Protein AF-A0AAF3EKB8-F1 (afdb_monomer_lite)

pLDDT: mean 74.91, std 19.91, range [28.75, 98.31]

Radius of gyration: 36.77 Å; chains: 1; bounding box: 71×49×118 Å

Foldseek 3Di:
DPDPPPPVVVVVVVVVVCVVVVDDDDPVVVVVVVVVVVVVVVVVVVVVVVVVPDDDDDVVLVVLLVVLVVLLLLLLVLLVVLLLVLVVLLVVLVVVLVVLVVVVVVCVVVDDVFFDWADPVQWDWDQDPNDTATHRHDQDRDQPDDPPDDPCPGPCCDDPQANHPVPRDGPDDIDGHDDPSPPVNVVSVVVSVLSVVLSLLSLLLLLLSQLLCCVPPPDNPHRPSLVVLVVVLVVLVVPVPDRPPVVNVSSVVSNVSSVVSNVVCNVPDPDRDDSVVNVVSLVVCLVRPPSNVSSVVSSVVSVVVVVVVVVVVCVVCCVVVVVVVVVVVVVCVVDDDDDDDDPPPVVVDDDDDPVVVVVVVVD

Secondary structure (DSSP, 8-state):
----TTHHHHHHHHHHHHHHHTPPPPHHHHHHHHHHHHHHHHHHHHHHHHHHHS----HHHHHHHHHHHHHHHHHHHHHHHHHHHHHHHHHHHHHHHHHHHHHHHHHHTT--SSPEEE-GGG-EEEEETTEEEEE---S-S-----TTS-GGG-TTS-SSSBS-TTT--B---PEEE---GGGHHHHHHHHHHHHHHHHHHHHHHHHHHHHHHHHH-SS----HHHHHHHHHHHHHHT-TT---HHHHHHHHHHHHHHHHHHHHHHHH--SPPPHHHHHHHHHHHHT-TTTHHHHHHHHHHHHHHHHHHHHHHHHHHHHHHHHHHHHHHHHGGGSS------TTGGGSSPPPPHHHHHHHHH-

Structure (mmCIF, N/CA/C/O backbone):
data_AF-A0AAF3EKB8-F1
#
_entry.id   AF-A0AAF3EKB8-F1
#
loop_
_atom_site.group_PDB
_atom_site.id
_atom_site.type_symbol
_atom_site.label_atom_id
_atom_site.label_alt_id
_atom_site.label_comp_id
_atom_site.label_asym_id
_atom_site.label_entity_id
_atom_site.label_seq_id
_atom_site.pdbx_PDB_ins_code
_atom_site.Cartn_x
_atom_site.Cartn_y
_atom_site.Cartn_z
_atom_site.occupancy
_atom_site.B_iso_or_equiv
_atom_site.auth_seq_id
_atom_site.auth_comp_id
_atom_site.auth_asym_id
_atom_site.auth_atom_id
_atom_site.pdbx_PDB_model_num
ATOM 1 N N . MET A 1 1 ? -3.715 7.355 31.893 1.00 33.69 1 MET A N 1
ATOM 2 C CA . MET A 1 1 ? -4.957 7.030 32.631 1.00 33.69 1 MET A CA 1
ATOM 3 C C . MET A 1 1 ? -5.263 5.532 32.535 1.00 33.69 1 MET A C 1
ATOM 5 O O . MET A 1 1 ? -6.215 5.154 31.877 1.00 33.69 1 MET A O 1
ATOM 9 N N . ASN A 1 2 ? -4.434 4.663 33.129 1.00 30.59 2 ASN A N 1
ATOM 10 C CA . ASN A 1 2 ? -4.661 3.207 33.095 1.00 30.59 2 ASN A CA 1
ATOM 11 C C . ASN A 1 2 ? -4.005 2.507 34.306 1.00 30.59 2 ASN A C 1
ATOM 13 O O . ASN A 1 2 ? -3.241 1.563 34.155 1.00 30.59 2 ASN A O 1
ATOM 17 N N . GLN A 1 3 ? -4.241 3.029 35.517 1.00 35.97 3 GLN A N 1
ATOM 18 C CA . GLN A 1 3 ? -3.691 2.470 36.765 1.00 35.97 3 GLN A CA 1
ATOM 19 C C . GLN A 1 3 ? -4.731 1.764 37.659 1.00 35.97 3 GLN A C 1
ATOM 21 O O . GLN A 1 3 ? -4.346 1.171 38.657 1.00 35.97 3 GLN A O 1
ATOM 26 N N . ASN A 1 4 ? -6.022 1.731 37.297 1.00 40.72 4 ASN A N 1
ATOM 27 C CA . ASN A 1 4 ? -7.076 1.251 38.213 1.00 40.72 4 ASN A CA 1
ATOM 28 C C . ASN A 1 4 ? -7.616 -0.166 37.958 1.00 40.72 4 ASN A C 1
ATOM 30 O O . ASN A 1 4 ? -8.453 -0.631 38.724 1.00 40.72 4 ASN A O 1
ATOM 34 N N . LEU A 1 5 ? -7.130 -0.902 36.954 1.00 41.94 5 LEU A N 1
ATOM 35 C CA . LEU A 1 5 ? -7.621 -2.268 36.693 1.00 41.94 5 LEU A CA 1
ATOM 36 C C . LEU A 1 5 ? -7.048 -3.336 37.652 1.00 41.94 5 LEU A C 1
ATOM 38 O O . LEU A 1 5 ? -7.520 -4.467 37.649 1.00 41.94 5 LEU A O 1
ATOM 42 N N . GLY A 1 6 ? -6.071 -2.993 38.503 1.00 40.84 6 GLY A N 1
ATOM 43 C CA . GLY A 1 6 ? -5.482 -3.916 39.488 1.00 40.84 6 GLY A CA 1
ATOM 44 C C . GLY A 1 6 ? -6.244 -4.030 40.817 1.00 40.84 6 GLY A C 1
ATOM 45 O O . GLY A 1 6 ? -6.065 -5.010 41.539 1.00 40.84 6 GLY A O 1
ATOM 46 N N . LEU A 1 7 ? -7.118 -3.065 41.130 1.00 47.09 7 LEU A N 1
ATOM 47 C CA . LEU A 1 7 ? -7.846 -2.990 42.407 1.00 47.09 7 LEU A CA 1
ATOM 48 C C . LEU A 1 7 ? -8.870 -4.121 42.587 1.00 47.09 7 LEU A C 1
ATOM 50 O O . LEU A 1 7 ? -9.088 -4.570 43.710 1.00 47.09 7 LEU A O 1
ATOM 54 N N . GLY A 1 8 ? -9.440 -4.630 41.489 1.00 56.84 8 GLY A N 1
ATOM 55 C CA . GLY A 1 8 ? -10.457 -5.683 41.536 1.00 56.84 8 GLY A CA 1
ATOM 56 C C . GLY A 1 8 ? -9.933 -7.020 42.064 1.00 56.84 8 GLY A C 1
ATOM 57 O O . GLY A 1 8 ? -10.613 -7.664 42.855 1.00 56.84 8 GLY A O 1
ATOM 58 N N . SER A 1 9 ? -8.709 -7.423 41.698 1.00 59.94 9 SER A N 1
ATOM 59 C CA . SER A 1 9 ? -8.168 -8.727 42.124 1.00 59.94 9 SER A CA 1
ATOM 60 C C . SER A 1 9 ? -7.829 -8.769 43.616 1.00 59.94 9 SER A C 1
ATOM 62 O O . SER A 1 9 ? -8.122 -9.752 44.287 1.00 59.94 9 SER A O 1
ATOM 64 N N . ALA A 1 10 ? -7.288 -7.678 44.166 1.00 67.75 10 ALA A N 1
ATOM 65 C CA . ALA A 1 10 ? -6.919 -7.602 45.576 1.00 67.75 10 ALA A CA 1
ATOM 66 C C . ALA A 1 10 ? -8.144 -7.481 46.497 1.00 67.75 10 ALA A C 1
ATOM 68 O O . ALA A 1 10 ? -8.149 -8.044 47.589 1.00 67.75 10 ALA A O 1
ATOM 69 N N . GLN A 1 11 ? -9.189 -6.765 46.066 1.00 67.06 11 GLN A N 1
ATOM 70 C CA . GLN A 1 11 ? -10.450 -6.701 46.810 1.00 67.06 11 GLN A CA 1
ATOM 71 C C . GLN A 1 11 ? -11.209 -8.029 46.756 1.00 67.06 11 GLN A C 1
ATOM 73 O O . GLN A 1 11 ? -11.756 -8.448 47.772 1.00 67.06 11 GLN A O 1
ATOM 78 N N . PHE A 1 12 ? -11.186 -8.720 45.613 1.00 69.44 12 PHE A N 1
ATOM 79 C CA . PHE A 1 12 ? -11.803 -10.037 45.475 1.00 69.44 12 PHE A CA 1
ATOM 80 C C . PHE A 1 12 ? -11.098 -11.099 46.329 1.00 69.44 12 PHE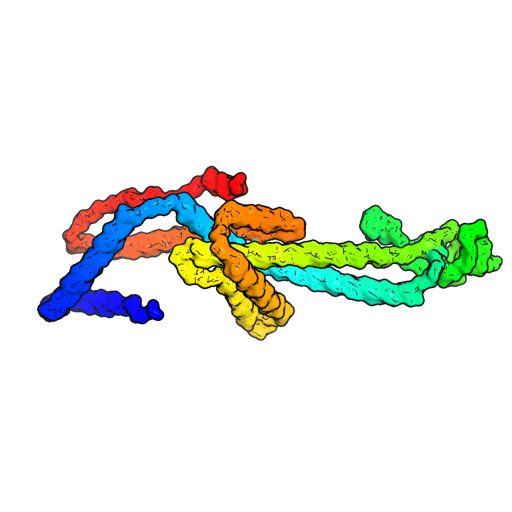 A C 1
ATOM 82 O O . PHE A 1 12 ? -11.763 -11.862 47.024 1.00 69.44 12 PHE A O 1
ATOM 89 N N . GLU A 1 13 ? -9.762 -11.104 46.366 1.00 73.75 13 GLU A N 1
ATOM 90 C CA . GLU A 1 13 ? -9.026 -12.083 47.174 1.00 73.75 13 GLU A CA 1
ATOM 91 C C . GLU A 1 13 ? -9.153 -11.813 48.680 1.00 73.75 13 GLU A C 1
ATOM 93 O O . GLU A 1 13 ? -9.248 -12.752 49.468 1.00 73.75 13 GLU A O 1
ATOM 98 N N . LYS A 1 14 ? -9.272 -10.539 49.086 1.00 72.19 14 LYS A N 1
ATOM 99 C CA . LYS A 1 14 ? -9.677 -10.180 50.454 1.00 72.19 14 LYS A CA 1
ATOM 100 C C . LYS A 1 14 ? -11.080 -10.686 50.781 1.00 72.19 14 LYS A C 1
ATOM 102 O O . LYS A 1 14 ? -11.277 -11.268 51.841 1.00 72.19 14 LYS A O 1
ATOM 107 N N . PHE A 1 15 ? -12.042 -10.493 49.879 1.00 70.81 15 PHE A N 1
ATOM 108 C CA . PHE A 1 15 ? -13.415 -10.963 50.069 1.00 70.81 15 PHE A CA 1
ATOM 109 C C . PHE A 1 15 ? -13.476 -12.490 50.230 1.00 70.81 15 PHE A C 1
ATOM 111 O O . PHE A 1 15 ? -14.175 -12.999 51.103 1.00 70.81 15 PHE A O 1
ATOM 118 N N . LYS A 1 16 ? -12.681 -13.216 49.438 1.00 74.25 16 LYS A N 1
ATOM 119 C CA . LYS A 1 16 ? -12.548 -14.673 49.505 1.00 74.25 16 LYS A CA 1
ATOM 120 C C . LYS A 1 16 ? -11.920 -15.151 50.821 1.00 74.25 16 LYS A C 1
ATOM 122 O O . LYS A 1 16 ? -12.500 -16.013 51.473 1.00 74.25 16 LYS A O 1
ATOM 127 N N . GLN A 1 17 ? -10.809 -14.548 51.258 1.00 76.88 17 GLN A N 1
ATOM 128 C CA . GLN A 1 17 ? -10.189 -14.860 52.557 1.00 76.88 17 GLN A CA 1
ATOM 129 C C . GLN A 1 17 ? -11.142 -14.616 53.736 1.00 76.88 17 GLN A C 1
ATOM 131 O O . GLN A 1 17 ? -11.161 -15.398 54.681 1.00 76.88 17 GLN A O 1
ATOM 136 N N . PHE A 1 18 ? -11.961 -13.563 53.675 1.00 71.31 18 PHE A N 1
ATOM 137 C CA . PHE A 1 18 ? -12.980 -13.282 54.691 1.00 71.31 18 PHE A CA 1
ATOM 138 C C . PHE A 1 18 ? -14.075 -14.353 54.739 1.00 71.31 18 PHE A C 1
ATOM 140 O O . PHE A 1 18 ? -14.454 -14.801 55.821 1.00 71.31 18 PHE A O 1
ATOM 147 N N . PHE A 1 19 ? -14.553 -14.799 53.574 1.00 72.81 19 PHE A N 1
ATOM 148 C CA . PHE A 1 19 ? -15.543 -15.875 53.480 1.00 72.81 19 PHE A CA 1
ATOM 149 C C . PHE A 1 19 ? -15.008 -17.203 54.035 1.00 72.81 19 PHE A C 1
ATOM 151 O O . PHE A 1 19 ? -15.733 -17.923 54.717 1.00 72.81 19 PHE A O 1
ATOM 158 N N . GLU A 1 20 ? -13.732 -17.501 53.784 1.00 75.50 20 GLU A N 1
ATOM 159 C CA . GLU A 1 20 ? -13.049 -18.695 54.296 1.00 75.50 20 GLU A CA 1
ATOM 160 C C . GLU A 1 20 ? -12.809 -18.637 55.817 1.00 75.50 20 GLU A C 1
ATOM 162 O O . GLU A 1 20 ? -12.814 -19.674 56.478 1.00 75.50 20 GLU A O 1
ATOM 167 N N . GLN A 1 21 ? -12.634 -17.441 56.392 1.00 82.56 21 GLN A N 1
ATOM 168 C CA . GLN A 1 21 ? -12.325 -17.245 57.817 1.00 82.56 21 GLN A CA 1
ATOM 169 C C . GLN A 1 21 ? -13.551 -16.997 58.717 1.00 82.56 21 GLN A C 1
ATOM 171 O O . GLN A 1 21 ? -13.390 -16.921 59.933 1.00 82.56 21 GLN A O 1
ATOM 176 N N . GLN A 1 22 ? -14.764 -16.880 58.158 1.00 71.81 22 GLN A N 1
ATOM 177 C CA . GLN A 1 22 ? -16.017 -16.603 58.892 1.00 71.81 22 GLN A CA 1
ATOM 178 C C . GLN A 1 22 ? -15.963 -15.378 59.829 1.00 71.81 22 GLN A C 1
ATOM 180 O O . GLN A 1 22 ? -16.649 -15.323 60.851 1.00 71.81 22 GLN A O 1
ATOM 185 N N . THR A 1 23 ? -15.159 -14.370 59.501 1.00 75.75 23 THR A N 1
ATOM 186 C CA . THR A 1 23 ? -15.073 -13.130 60.281 1.00 75.75 23 THR A CA 1
ATOM 187 C C . THR A 1 23 ? -16.051 -12.080 59.747 1.00 75.75 23 THR A C 1
ATOM 189 O O . THR A 1 23 ? -16.296 -11.977 58.546 1.00 75.75 23 THR A O 1
ATOM 192 N N . SER A 1 24 ? -16.653 -11.286 60.639 1.00 76.25 24 SER A N 1
ATOM 193 C CA . SER A 1 24 ? -17.548 -10.189 60.250 1.00 76.25 24 SER A CA 1
ATOM 194 C C . SER A 1 24 ? -16.749 -8.983 59.750 1.00 76.25 24 SER A C 1
ATOM 196 O O . SER A 1 24 ? -15.799 -8.565 60.417 1.00 76.25 24 SER A O 1
ATOM 198 N N . PHE A 1 25 ? -17.160 -8.382 58.630 1.00 77.38 25 PHE A N 1
ATOM 199 C CA . PHE A 1 25 ? -16.547 -7.149 58.130 1.00 77.38 25 PHE A CA 1
ATOM 200 C C . PHE A 1 25 ? -16.690 -5.995 59.136 1.00 77.38 25 PHE A C 1
ATOM 202 O O . PHE A 1 25 ? -17.751 -5.849 59.753 1.00 77.38 25 PHE A O 1
ATOM 209 N N . PRO A 1 26 ? -15.668 -5.129 59.275 1.00 86.69 26 PRO A N 1
ATOM 210 C CA . PRO A 1 26 ? -15.814 -3.876 60.000 1.00 86.69 26 PRO A CA 1
ATOM 211 C C . PRO A 1 26 ? -16.951 -3.042 59.403 1.00 86.69 26 PRO A C 1
ATOM 213 O O . PRO A 1 26 ? -17.063 -2.923 58.181 1.00 86.69 26 PRO A O 1
ATOM 216 N N . SER A 1 27 ? -17.760 -2.402 60.249 1.00 83.19 27 SER A N 1
ATOM 217 C CA . SER A 1 27 ? -18.916 -1.606 59.807 1.00 83.19 27 SER A CA 1
ATOM 218 C C . SER A 1 27 ? -18.548 -0.513 58.794 1.00 83.19 27 SER A C 1
ATOM 220 O O . SER A 1 27 ? -19.344 -0.185 57.918 1.00 83.19 27 SER A O 1
ATOM 222 N N . SER A 1 28 ? -17.327 0.024 58.872 1.00 87.31 28 SER A N 1
ATOM 223 C CA . SER A 1 28 ? -16.795 1.006 57.922 1.00 87.31 28 SER A CA 1
ATOM 224 C C . SER A 1 28 ? -16.556 0.436 56.518 1.00 87.31 28 SER A C 1
ATOM 226 O O . SER A 1 28 ? -16.792 1.134 55.534 1.00 87.31 28 SER A O 1
ATOM 228 N N . GLU A 1 29 ? -16.116 -0.820 56.398 1.00 83.62 29 GLU A N 1
ATOM 229 C CA . GLU A 1 29 ? -15.932 -1.479 55.099 1.00 83.62 29 GLU A CA 1
ATOM 230 C C . GLU A 1 29 ? -17.276 -1.852 54.477 1.00 83.62 29 GLU A C 1
ATOM 232 O O . GLU A 1 29 ? -17.479 -1.625 53.287 1.00 83.62 29 GLU A O 1
ATOM 237 N N . VAL A 1 30 ? -18.224 -2.339 55.287 1.00 83.69 30 VAL A N 1
ATOM 238 C CA . VAL A 1 30 ? -19.598 -2.617 54.835 1.00 83.69 30 VAL A CA 1
ATOM 239 C C . VAL A 1 30 ? -20.241 -1.356 54.261 1.00 83.69 30 VAL A C 1
ATOM 241 O O . VAL A 1 30 ? -20.807 -1.407 53.169 1.00 83.69 30 VAL A O 1
ATOM 244 N N . GLN A 1 31 ? -20.104 -0.218 54.950 1.00 85.19 31 GLN A N 1
ATOM 245 C CA . GLN A 1 31 ? -20.615 1.061 54.458 1.00 85.19 31 GLN A CA 1
ATOM 246 C C . GLN A 1 31 ? -19.927 1.481 53.153 1.00 85.19 31 GLN A C 1
ATOM 248 O O . GLN A 1 31 ? -20.604 1.855 52.203 1.00 85.19 31 GLN A O 1
ATOM 253 N N . SER A 1 32 ? -18.602 1.341 53.063 1.00 85.12 32 SER A N 1
ATOM 254 C CA . SER A 1 32 ? -17.843 1.639 51.841 1.00 85.12 32 SER A CA 1
ATOM 255 C C . SER A 1 32 ? -18.302 0.797 50.641 1.00 85.12 32 SER A C 1
ATOM 257 O O . SER A 1 32 ? -18.477 1.317 49.537 1.00 85.12 32 SER A O 1
ATOM 259 N N . PHE A 1 33 ? -18.557 -0.501 50.843 1.00 83.81 33 PHE A N 1
ATOM 260 C CA . PHE A 1 33 ? -19.095 -1.366 49.791 1.00 83.81 33 PHE A CA 1
ATOM 261 C C . PHE A 1 33 ? -20.527 -1.000 49.413 1.00 83.81 33 PHE A C 1
ATOM 263 O O . PHE A 1 33 ? -20.841 -0.982 48.223 1.00 83.81 33 PHE A O 1
ATOM 270 N N . ALA A 1 34 ? -21.376 -0.681 50.392 1.00 84.25 34 ALA A N 1
ATOM 271 C CA . ALA A 1 34 ? -22.738 -0.225 50.141 1.00 84.25 34 ALA A CA 1
ATOM 272 C C . ALA A 1 34 ? -22.748 1.077 49.324 1.00 84.25 34 ALA A C 1
ATOM 274 O O . ALA A 1 34 ? -23.445 1.156 48.314 1.00 84.25 34 ALA A O 1
ATOM 275 N N . ASP A 1 35 ? -21.913 2.050 49.690 1.00 87.25 35 ASP A N 1
ATOM 276 C CA . ASP A 1 35 ? -21.777 3.326 48.984 1.00 87.25 35 ASP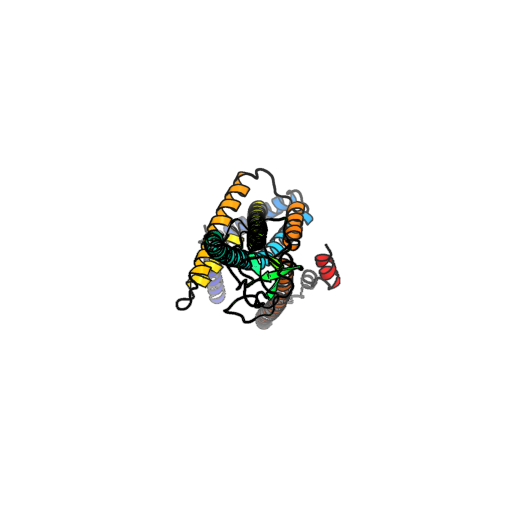 A CA 1
ATOM 277 C C . ASP A 1 35 ? -21.240 3.124 47.555 1.00 87.25 35 ASP A C 1
ATOM 279 O O . ASP A 1 35 ? -21.738 3.727 46.601 1.00 87.25 35 ASP A O 1
ATOM 283 N N . SER A 1 36 ? -20.255 2.236 47.383 1.00 88.19 36 SER A N 1
ATOM 284 C CA . SER A 1 36 ? -19.698 1.874 46.073 1.00 88.19 36 SER A CA 1
ATOM 285 C C . SER A 1 36 ? -20.727 1.173 45.178 1.00 88.19 36 SER A C 1
ATOM 287 O O . SER A 1 36 ? -20.860 1.504 43.997 1.00 88.19 36 SER A O 1
ATOM 289 N N . TRP A 1 37 ? -21.499 0.236 45.737 1.00 89.12 37 TRP A N 1
ATOM 290 C CA . TRP A 1 37 ? -22.575 -0.450 45.025 1.00 89.12 37 TRP A CA 1
ATOM 291 C C . TRP A 1 37 ? -23.678 0.519 44.608 1.00 89.12 37 TRP A C 1
ATOM 293 O O . TRP A 1 37 ? -24.097 0.512 43.453 1.00 89.12 37 TRP A O 1
ATOM 303 N N . GLU A 1 38 ? -24.104 1.391 45.519 1.00 91.50 38 GLU A N 1
ATOM 304 C CA . GLU A 1 38 ? -25.106 2.419 45.255 1.00 91.50 38 GLU A CA 1
ATOM 305 C C . GLU A 1 38 ? -24.640 3.383 44.156 1.00 91.50 38 GLU A C 1
ATOM 307 O O . GLU A 1 38 ? -25.403 3.710 43.245 1.00 91.50 38 GLU A O 1
ATOM 312 N N . HIS A 1 39 ? -23.369 3.794 44.185 1.00 91.94 39 HIS A N 1
ATOM 313 C CA . HIS A 1 39 ? -22.775 4.614 43.134 1.00 91.94 39 HIS A CA 1
ATOM 314 C C . HIS A 1 39 ? -22.759 3.894 41.778 1.00 91.94 39 HIS A C 1
ATOM 316 O O . HIS A 1 39 ? -23.205 4.458 40.779 1.00 91.94 39 HIS A O 1
ATOM 322 N N . SER A 1 40 ? -22.299 2.639 41.741 1.00 90.44 40 SER A N 1
ATOM 323 C CA . SER A 1 40 ? -22.260 1.821 40.521 1.00 90.44 40 SER A CA 1
ATOM 324 C C . SER A 1 40 ? -23.663 1.583 39.951 1.00 90.44 40 SER A C 1
ATOM 326 O O . SER A 1 40 ? -23.892 1.754 38.755 1.00 90.44 40 SER A O 1
ATOM 328 N N . SER A 1 41 ? -24.631 1.273 40.815 1.00 90.75 41 SER A N 1
ATOM 329 C CA . SER A 1 41 ? -26.040 1.088 40.461 1.00 90.75 41 SER A CA 1
ATOM 330 C C . SER A 1 41 ? -26.640 2.358 39.851 1.00 90.75 41 SER A C 1
ATOM 332 O O . SER A 1 41 ? -27.207 2.316 38.756 1.00 90.75 41 SER A O 1
ATOM 334 N N . LYS A 1 42 ? -26.441 3.514 40.503 1.00 93.19 42 LYS A N 1
ATOM 335 C CA . LYS A 1 42 ? -26.868 4.823 39.986 1.00 93.19 42 LYS A CA 1
ATOM 336 C C . LYS A 1 42 ? -26.230 5.146 38.641 1.00 93.19 42 LYS A C 1
ATOM 338 O O . LYS A 1 42 ? -26.916 5.644 37.751 1.00 93.19 42 LYS A O 1
ATOM 343 N N . GLU A 1 43 ? -24.947 4.847 38.470 1.00 94.50 43 GLU A N 1
ATOM 344 C CA . GLU A 1 43 ? -24.236 5.099 37.218 1.00 94.50 43 GLU A CA 1
ATOM 345 C C . GLU A 1 43 ? -24.731 4.192 36.082 1.00 94.50 43 GLU A C 1
ATOM 347 O O . GLU A 1 43 ? -24.979 4.673 34.975 1.00 94.50 43 GLU A O 1
ATOM 352 N N . VAL A 1 44 ? -24.974 2.904 36.350 1.00 93.81 44 VAL A N 1
ATOM 353 C CA . VAL A 1 44 ? -25.602 1.985 35.385 1.00 93.81 44 VAL A CA 1
ATOM 354 C C . VAL A 1 44 ? -26.997 2.476 35.007 1.00 93.81 44 VAL A C 1
ATOM 356 O O . VAL A 1 44 ? -27.324 2.518 33.821 1.00 93.81 44 VAL A O 1
ATOM 359 N N . HIS A 1 45 ? -27.807 2.905 35.977 1.00 93.62 45 HIS A N 1
ATOM 360 C CA . HIS A 1 45 ? -29.135 3.449 35.704 1.00 93.62 45 HIS A CA 1
ATOM 361 C C . HIS A 1 45 ? -29.059 4.707 34.832 1.00 93.62 45 HIS A C 1
ATOM 363 O O . HIS A 1 45 ? -29.735 4.790 33.808 1.00 93.62 45 HIS A O 1
ATOM 369 N N . ARG A 1 46 ? -28.159 5.641 35.163 1.00 97.62 46 ARG A N 1
ATOM 370 C CA . ARG A 1 46 ? -27.893 6.851 34.372 1.00 97.62 46 ARG A CA 1
ATOM 371 C C . ARG A 1 46 ? -27.503 6.515 32.929 1.00 97.62 46 ARG A C 1
ATOM 373 O O . ARG A 1 46 ? -27.970 7.174 31.999 1.00 97.62 46 ARG A O 1
ATOM 380 N N . LEU A 1 47 ? -26.658 5.500 32.727 1.00 93.62 47 LEU A N 1
ATOM 381 C CA . LEU A 1 47 ? -26.251 5.029 31.400 1.00 93.62 47 LEU A CA 1
ATOM 382 C C . LEU A 1 47 ? -27.414 4.385 30.634 1.00 93.62 47 LEU A C 1
ATOM 384 O O . LEU A 1 47 ? -27.575 4.665 29.447 1.00 93.62 47 LEU A O 1
ATOM 388 N N . LEU A 1 48 ? -28.244 3.575 31.296 1.00 92.81 48 LEU A N 1
ATOM 389 C CA . LEU A 1 48 ? -29.432 2.963 30.694 1.00 92.81 48 LEU A CA 1
ATOM 390 C C . LEU A 1 48 ? -30.479 4.014 30.305 1.00 92.81 48 LEU A C 1
ATOM 392 O O . LEU A 1 48 ? -30.993 3.977 29.190 1.00 92.81 48 LEU A O 1
ATOM 396 N N . GLU A 1 49 ? -30.750 4.996 31.166 1.00 95.25 49 GLU A N 1
ATOM 397 C CA . GLU A 1 49 ? -31.634 6.122 30.848 1.00 95.25 49 GLU A CA 1
ATOM 398 C C . GLU A 1 49 ? -31.099 6.972 29.695 1.00 95.25 49 GLU A C 1
ATOM 400 O O . GLU A 1 49 ? -31.866 7.499 28.885 1.00 95.25 49 GLU A O 1
ATOM 405 N N . HIS A 1 50 ? -29.780 7.165 29.639 1.00 93.81 50 HIS A N 1
ATOM 406 C CA . HIS A 1 50 ? -29.150 7.855 28.526 1.00 93.81 50 HIS A CA 1
ATOM 407 C C . HIS A 1 50 ? -29.319 7.057 27.229 1.00 93.81 50 HIS A C 1
ATOM 409 O O . HIS A 1 50 ? -29.749 7.626 26.231 1.00 93.81 50 HIS A O 1
ATOM 415 N N . ALA A 1 51 ? -29.057 5.747 27.251 1.00 86.31 51 ALA A N 1
ATOM 416 C CA . ALA A 1 51 ? -29.233 4.863 26.102 1.00 86.31 51 ALA A CA 1
ATOM 417 C C . ALA A 1 51 ? -30.693 4.808 25.622 1.00 86.31 51 ALA A C 1
ATOM 419 O O . ALA A 1 51 ? -30.936 4.838 24.420 1.00 86.31 51 ALA A O 1
ATOM 420 N N . ALA A 1 52 ? -31.661 4.801 26.544 1.00 89.12 52 ALA A N 1
ATOM 421 C CA . ALA A 1 52 ? -33.088 4.824 26.225 1.00 89.12 52 ALA A CA 1
ATOM 422 C C . ALA A 1 52 ? -33.542 6.150 25.586 1.00 89.12 52 ALA A C 1
ATOM 424 O O . ALA A 1 52 ? -34.465 6.160 24.774 1.00 89.12 52 ALA A O 1
ATOM 425 N N . ARG A 1 53 ? -32.904 7.274 25.948 1.00 91.00 53 ARG A N 1
ATOM 426 C CA . ARG A 1 53 ? -33.191 8.608 25.386 1.00 91.00 53 ARG A CA 1
ATOM 427 C C . ARG A 1 53 ? -32.395 8.926 24.125 1.00 91.00 53 ARG A C 1
ATOM 429 O O . ARG A 1 53 ? -32.793 9.807 23.360 1.00 91.00 53 ARG A O 1
ATOM 436 N N . ALA A 1 54 ? -31.256 8.272 23.925 1.00 88.00 54 ALA A N 1
ATOM 437 C CA . ALA A 1 54 ? -30.451 8.452 22.733 1.00 88.00 54 ALA A CA 1
ATOM 438 C C . ALA A 1 54 ? -31.273 8.041 21.508 1.00 88.00 54 ALA A C 1
ATOM 440 O O . ALA A 1 54 ? -31.911 6.989 21.494 1.00 88.00 54 ALA A O 1
ATOM 441 N N . ARG A 1 55 ? -31.265 8.872 20.459 1.00 83.00 55 ARG A N 1
ATOM 442 C CA . ARG A 1 55 ? -31.881 8.475 19.190 1.00 83.00 55 ARG A CA 1
ATOM 443 C C . ARG A 1 55 ? -31.158 7.221 18.697 1.00 83.00 55 ARG A C 1
ATOM 445 O O . ARG A 1 55 ? -29.930 7.284 18.581 1.00 83.00 55 ARG A O 1
ATOM 452 N N . PRO A 1 56 ? -31.876 6.120 18.403 1.00 72.25 56 PRO A N 1
ATOM 453 C CA . PRO A 1 56 ? -31.277 4.970 17.752 1.00 72.25 56 PRO A CA 1
ATOM 454 C C . PRO A 1 56 ? -30.556 5.471 16.505 1.00 72.25 56 PRO A C 1
ATOM 456 O O . PRO A 1 56 ? -31.170 6.059 15.614 1.00 72.25 56 PRO A O 1
ATOM 459 N N . HIS A 1 57 ? -29.235 5.327 16.482 1.00 69.25 57 HIS A N 1
ATOM 460 C CA . HIS A 1 57 ? -28.502 5.518 15.243 1.00 69.25 57 HIS A CA 1
ATOM 461 C C . HIS A 1 57 ? -28.916 4.388 14.298 1.00 69.25 57 HIS A C 1
ATOM 463 O O . HIS A 1 57 ? -29.321 3.314 14.755 1.00 69.25 57 HIS A O 1
ATOM 469 N N . HIS A 1 58 ? -28.839 4.612 12.989 1.00 69.31 58 HIS A N 1
ATOM 470 C CA . HIS A 1 58 ? -29.123 3.542 12.043 1.00 69.31 58 HIS A CA 1
ATOM 471 C C . HIS A 1 58 ? -28.122 2.412 12.308 1.00 69.31 58 HIS A C 1
ATOM 473 O O . HIS A 1 58 ? -26.922 2.586 12.122 1.00 69.31 58 HIS A O 1
ATOM 479 N N . THR A 1 59 ? -28.588 1.259 12.792 1.00 63.94 59 THR A N 1
ATOM 480 C CA . THR A 1 59 ? -27.712 0.117 13.113 1.00 63.94 59 THR A CA 1
ATOM 481 C C . THR A 1 59 ? -26.941 -0.359 11.883 1.00 63.94 59 THR A C 1
ATOM 483 O O . THR A 1 59 ? -25.809 -0.816 12.016 1.00 63.94 59 THR A O 1
ATOM 486 N N . ALA A 1 60 ? -27.517 -0.158 10.692 1.00 63.66 60 ALA A N 1
ATOM 487 C CA . ALA A 1 60 ? -26.860 -0.315 9.399 1.00 63.66 60 ALA A CA 1
ATOM 488 C C . ALA A 1 60 ? -25.552 0.491 9.305 1.00 63.66 60 ALA A C 1
ATOM 490 O O . ALA A 1 60 ? -24.550 -0.041 8.842 1.00 63.66 60 ALA A O 1
ATOM 491 N N . ASP A 1 61 ? -25.515 1.723 9.823 1.00 69.31 61 ASP A N 1
ATOM 492 C CA . ASP A 1 61 ? -24.314 2.561 9.798 1.00 69.31 61 ASP A CA 1
ATOM 493 C C . ASP A 1 61 ? -23.209 1.951 10.667 1.00 69.31 61 ASP A C 1
ATOM 495 O O . ASP A 1 61 ? -22.065 1.844 10.236 1.00 69.31 61 ASP A O 1
ATOM 499 N N . THR A 1 62 ? -23.535 1.478 11.870 1.00 70.06 62 THR A N 1
ATOM 500 C CA . THR A 1 62 ? -22.548 0.864 12.775 1.00 70.06 62 THR A CA 1
ATOM 501 C C . THR A 1 62 ? -22.069 -0.502 12.288 1.00 70.06 62 THR A C 1
ATOM 503 O O . THR A 1 62 ? -20.872 -0.787 12.356 1.00 70.06 62 THR A O 1
ATOM 506 N N . LEU A 1 63 ? -22.971 -1.339 11.763 1.00 68.88 63 LEU A N 1
ATOM 507 C CA . LEU A 1 63 ? -22.601 -2.602 11.120 1.00 68.88 63 LEU A CA 1
ATOM 508 C C . LEU A 1 63 ? -21.682 -2.338 9.927 1.00 68.88 63 LEU A C 1
ATOM 510 O O . LEU A 1 63 ? -20.612 -2.936 9.848 1.00 68.88 63 LEU A O 1
ATOM 514 N N . SER A 1 64 ? -22.013 -1.344 9.099 1.00 82.31 64 SER A N 1
ATOM 515 C CA . SER A 1 64 ? -21.194 -0.970 7.948 1.00 82.31 64 SER A CA 1
ATOM 516 C C . SER A 1 64 ? -19.803 -0.459 8.334 1.00 82.31 64 SER A C 1
ATOM 518 O O . SER A 1 64 ? -18.823 -0.763 7.653 1.00 82.31 64 SER A O 1
ATOM 520 N N . VAL A 1 65 ? -19.671 0.271 9.449 1.00 85.25 65 VAL A N 1
ATOM 521 C CA . VAL A 1 65 ? -18.369 0.728 9.957 1.00 85.25 65 VAL A CA 1
ATOM 522 C C . VAL A 1 65 ? -17.540 -0.452 10.462 1.00 85.25 65 VAL A C 1
ATOM 524 O O . VAL A 1 65 ? -16.344 -0.503 10.183 1.00 85.25 65 VAL A O 1
ATOM 527 N N . ASN A 1 66 ? -18.149 -1.410 11.163 1.00 85.25 66 ASN A N 1
ATOM 528 C CA . ASN A 1 66 ? -17.453 -2.601 11.654 1.00 85.25 66 ASN A CA 1
ATOM 529 C C . ASN A 1 66 ? -17.021 -3.526 10.509 1.00 85.25 66 ASN A C 1
ATOM 531 O O . ASN A 1 66 ? -15.883 -3.996 10.499 1.00 85.25 66 ASN A O 1
ATOM 535 N N . GLU A 1 67 ? -17.893 -3.750 9.526 1.00 88.25 67 GLU A N 1
ATOM 536 C CA . GLU A 1 67 ? -17.564 -4.469 8.291 1.00 88.25 67 GLU A CA 1
ATOM 537 C C . GLU A 1 67 ? -16.426 -3.767 7.551 1.00 88.25 67 GLU A C 1
ATOM 539 O O . GLU A 1 67 ? -15.461 -4.410 7.137 1.00 88.25 67 GLU A O 1
ATOM 544 N N . THR A 1 68 ? -16.478 -2.435 7.488 1.00 91.25 68 THR A N 1
ATOM 545 C CA . THR A 1 68 ? -15.420 -1.605 6.910 1.00 91.25 68 THR A CA 1
ATOM 546 C C . THR A 1 68 ? -14.102 -1.713 7.635 1.00 91.25 68 THR A C 1
ATOM 548 O O . THR A 1 68 ? -13.063 -1.927 7.014 1.00 91.25 68 THR A O 1
ATOM 551 N N . GLU A 1 69 ? -14.122 -1.636 8.959 1.00 91.31 69 GLU A N 1
ATOM 552 C CA . GLU A 1 69 ? -12.938 -1.871 9.768 1.00 91.31 69 GLU A CA 1
ATOM 553 C C . GLU A 1 69 ? -12.379 -3.280 9.538 1.00 91.31 69 GLU A C 1
ATOM 555 O O . GLU A 1 69 ? -11.161 -3.449 9.462 1.00 91.31 69 GLU A O 1
ATOM 560 N N . SER A 1 70 ? -13.251 -4.282 9.409 1.00 90.88 70 SER A N 1
ATOM 561 C CA . SER A 1 70 ? -12.856 -5.662 9.145 1.00 90.88 70 SER A CA 1
ATOM 562 C C . SER A 1 70 ? -12.131 -5.786 7.809 1.00 90.88 70 SER A C 1
ATOM 564 O O . SER A 1 70 ? -10.978 -6.215 7.788 1.00 90.88 70 SER A O 1
ATOM 566 N N . TRP A 1 71 ? -12.729 -5.371 6.690 1.00 93.56 71 TRP A N 1
ATOM 567 C CA . TRP A 1 71 ? -12.056 -5.528 5.400 1.00 93.56 71 TRP A CA 1
ATOM 568 C C . TRP A 1 71 ? -10.837 -4.610 5.253 1.00 93.56 71 TRP A C 1
ATOM 570 O O . TRP A 1 71 ? -9.846 -5.035 4.665 1.00 93.56 71 TRP A O 1
ATOM 580 N N . ILE A 1 72 ? -10.817 -3.411 5.856 1.00 94.38 72 ILE A N 1
ATOM 581 C CA . ILE A 1 72 ? -9.602 -2.578 5.862 1.00 94.38 72 ILE A CA 1
ATOM 582 C C . ILE A 1 72 ? -8.458 -3.318 6.561 1.00 94.38 72 ILE A C 1
ATOM 584 O O . ILE A 1 72 ? -7.348 -3.318 6.040 1.00 94.38 72 ILE A O 1
ATOM 588 N N . LYS A 1 73 ? -8.700 -3.990 7.697 1.00 92.12 73 LYS A N 1
ATOM 589 C CA . LYS A 1 73 ? -7.656 -4.791 8.365 1.00 92.12 73 LYS A CA 1
ATOM 590 C C . LYS A 1 73 ? -7.093 -5.879 7.460 1.00 92.12 73 LYS A C 1
ATOM 592 O O . LYS A 1 73 ? -5.878 -6.040 7.424 1.00 92.12 73 LYS A O 1
ATOM 597 N N . HIS A 1 74 ? -7.954 -6.582 6.728 1.00 92.88 74 HIS A N 1
ATOM 598 C CA . HIS A 1 74 ? -7.524 -7.630 5.800 1.00 92.88 74 HIS A CA 1
ATOM 599 C C . HIS A 1 74 ? -6.800 -7.069 4.567 1.00 92.88 74 HIS A C 1
ATOM 601 O O . HIS A 1 74 ? -5.995 -7.773 3.976 1.00 92.88 74 HIS A O 1
ATOM 607 N N . LEU A 1 75 ? -7.033 -5.806 4.190 1.00 95.00 75 LEU A N 1
ATOM 608 C CA . LEU A 1 75 ? -6.307 -5.143 3.099 1.00 95.00 75 LEU A CA 1
ATOM 609 C C . LEU A 1 75 ? -4.904 -4.673 3.481 1.00 95.00 75 LEU A C 1
ATOM 611 O O . LEU A 1 75 ? -4.085 -4.456 2.591 1.00 95.00 75 LEU A O 1
ATOM 615 N N . VAL A 1 76 ? -4.623 -4.467 4.770 1.00 94.12 76 VAL A N 1
ATOM 616 C CA . VAL A 1 76 ? -3.373 -3.826 5.198 1.00 94.12 76 VAL A CA 1
ATOM 617 C C . VAL A 1 76 ? -2.147 -4.589 4.697 1.00 94.12 76 VAL A C 1
ATOM 619 O O . VAL A 1 76 ? -1.238 -3.978 4.141 1.00 94.12 76 VAL A O 1
ATOM 622 N N . GLU A 1 77 ? -2.124 -5.906 4.875 1.00 91.25 77 GLU A N 1
ATOM 623 C CA . GLU A 1 77 ? -1.008 -6.756 4.453 1.00 91.25 77 GLU A CA 1
ATOM 624 C C . GLU A 1 77 ? -0.854 -6.826 2.919 1.00 91.25 77 GLU A C 1
ATOM 626 O O . GLU A 1 77 ? 0.208 -6.411 2.447 1.00 91.25 77 GLU A O 1
ATOM 631 N N . PRO A 1 78 ? -1.897 -7.175 2.129 1.00 94.75 78 PRO A N 1
ATOM 632 C CA . PRO A 1 78 ? -1.845 -7.131 0.663 1.00 94.75 78 PRO A CA 1
ATOM 633 C C . PRO A 1 78 ? -1.333 -5.803 0.098 1.00 94.75 78 PRO A C 1
ATOM 635 O O . PRO A 1 78 ? -0.544 -5.768 -0.849 1.00 94.75 78 PRO A O 1
ATOM 638 N N . ILE A 1 79 ? -1.773 -4.685 0.687 1.00 95.19 79 ILE A N 1
ATOM 639 C CA . ILE A 1 79 ? -1.357 -3.352 0.257 1.00 95.19 79 ILE A CA 1
ATOM 640 C C . ILE A 1 79 ? 0.135 -3.130 0.526 1.00 95.19 79 ILE A C 1
ATOM 642 O O . ILE A 1 79 ? 0.838 -2.619 -0.345 1.00 95.19 79 ILE A O 1
ATOM 646 N N . PHE A 1 80 ? 0.640 -3.504 1.704 1.00 91.81 80 PHE A N 1
ATOM 647 C CA . PHE A 1 80 ? 2.056 -3.316 2.025 1.00 91.81 80 PHE A CA 1
ATOM 648 C C . PHE A 1 80 ? 2.976 -4.162 1.143 1.00 91.81 80 PHE A C 1
ATOM 650 O O . PHE A 1 80 ? 3.999 -3.654 0.678 1.00 91.81 80 PHE A O 1
ATOM 657 N N . GLU A 1 81 ? 2.610 -5.415 0.879 1.00 90.88 81 GLU A N 1
ATOM 658 C CA . GLU A 1 81 ? 3.352 -6.281 -0.043 1.00 90.88 81 GLU A CA 1
ATOM 659 C C . GLU A 1 81 ? 3.361 -5.707 -1.459 1.00 90.88 81 GLU A C 1
ATOM 661 O O . GLU A 1 81 ? 4.408 -5.624 -2.104 1.00 90.88 81 GLU A O 1
ATOM 666 N N . THR A 1 82 ? 2.210 -5.211 -1.909 1.00 92.75 82 THR A N 1
ATOM 667 C CA . THR A 1 82 ? 2.081 -4.580 -3.221 1.00 92.75 82 THR A CA 1
ATOM 668 C C . THR A 1 82 ? 2.922 -3.312 -3.336 1.00 92.75 82 THR A C 1
ATOM 670 O O . THR A 1 82 ? 3.629 -3.146 -4.326 1.00 92.75 82 THR A O 1
ATOM 673 N N . CYS A 1 83 ? 2.927 -2.444 -2.321 1.00 94.75 83 CYS A N 1
ATOM 674 C CA . CYS A 1 83 ? 3.796 -1.265 -2.289 1.00 94.75 83 CYS A CA 1
ATOM 675 C C . CYS A 1 83 ? 5.275 -1.641 -2.455 1.00 94.75 83 CYS A C 1
ATOM 677 O O . CYS A 1 83 ? 5.981 -1.005 -3.237 1.00 94.75 83 CYS A O 1
ATOM 679 N N . ALA A 1 84 ? 5.733 -2.688 -1.761 1.00 90.81 84 ALA A N 1
ATOM 680 C CA . ALA A 1 84 ? 7.105 -3.172 -1.889 1.00 90.81 84 ALA A CA 1
ATOM 681 C C . ALA A 1 84 ? 7.393 -3.699 -3.307 1.00 90.81 84 ALA A C 1
ATOM 683 O O . ALA A 1 84 ? 8.420 -3.357 -3.894 1.00 90.81 84 ALA A O 1
ATOM 684 N N . HIS A 1 85 ? 6.469 -4.467 -3.895 1.00 92.75 85 HIS A N 1
ATOM 685 C CA . HIS A 1 85 ? 6.600 -4.953 -5.271 1.00 92.75 85 HIS A CA 1
ATOM 686 C C . HIS A 1 85 ? 6.642 -3.817 -6.299 1.00 92.75 85 HIS A C 1
ATOM 688 O O . HIS A 1 85 ? 7.483 -3.851 -7.198 1.00 92.75 85 HIS A O 1
ATOM 694 N N . ILE A 1 86 ? 5.785 -2.801 -6.162 1.00 95.06 86 ILE A N 1
ATOM 695 C CA . ILE A 1 86 ? 5.779 -1.633 -7.052 1.00 95.06 86 ILE A CA 1
ATOM 696 C C . ILE A 1 86 ? 7.126 -0.912 -6.985 1.00 95.06 86 ILE A C 1
ATOM 698 O O . ILE A 1 86 ? 7.747 -0.673 -8.019 1.00 95.06 86 ILE A O 1
ATOM 702 N N . GLN A 1 87 ? 7.622 -0.626 -5.778 1.00 94.56 87 GLN A N 1
ATOM 703 C CA . GLN A 1 87 ? 8.911 0.046 -5.593 1.00 94.56 87 GLN A CA 1
ATOM 704 C C . GLN A 1 87 ? 10.070 -0.760 -6.190 1.00 94.56 87 GLN A C 1
ATOM 706 O O . GLN A 1 87 ? 10.912 -0.199 -6.892 1.00 94.56 87 GLN A O 1
ATOM 711 N N . GLN A 1 88 ? 10.085 -2.079 -5.981 1.00 92.62 88 GLN A N 1
ATOM 712 C CA . GLN A 1 88 ? 11.085 -2.957 -6.582 1.00 92.62 88 GLN A CA 1
ATOM 713 C C . GLN A 1 88 ? 11.009 -2.938 -8.117 1.00 92.62 88 GLN A C 1
ATOM 715 O O . GLN A 1 88 ? 12.041 -2.917 -8.787 1.00 92.62 88 GLN A O 1
ATOM 720 N N . LYS A 1 89 ? 9.803 -2.933 -8.700 1.00 96.06 89 LYS A N 1
ATOM 721 C CA . LYS A 1 89 ? 9.635 -2.849 -10.157 1.00 96.06 89 LYS A CA 1
ATOM 722 C C . LYS A 1 89 ? 10.091 -1.515 -10.722 1.00 96.06 89 LYS A C 1
ATOM 724 O O . LYS A 1 89 ? 10.795 -1.529 -11.728 1.00 96.06 89 LYS A O 1
ATOM 729 N N . ILE A 1 90 ? 9.765 -0.405 -10.067 1.00 96.38 90 ILE A N 1
ATOM 730 C CA . ILE A 1 90 ? 10.249 0.925 -10.454 1.00 96.38 90 ILE A CA 1
ATOM 731 C C . ILE A 1 90 ? 11.780 0.951 -10.444 1.00 96.38 90 ILE A C 1
ATOM 733 O O . ILE A 1 90 ? 12.379 1.375 -11.427 1.00 96.38 90 ILE A O 1
ATOM 737 N N . GLN A 1 91 ? 12.414 0.428 -9.390 1.00 94.31 91 GLN A N 1
ATOM 738 C CA . GLN A 1 91 ? 13.874 0.364 -9.299 1.00 94.31 91 GLN A CA 1
ATOM 739 C C . GLN A 1 91 ? 14.489 -0.441 -10.457 1.00 94.31 91 GLN A C 1
ATOM 741 O O . GLN A 1 91 ? 15.390 0.046 -11.136 1.00 94.31 91 GLN A O 1
ATOM 746 N N . LEU A 1 92 ? 13.973 -1.643 -10.730 1.00 94.56 92 LEU A N 1
ATOM 747 C CA . LEU A 1 92 ? 14.468 -2.487 -11.825 1.00 94.56 92 LEU A CA 1
ATOM 748 C C . LEU A 1 92 ? 14.283 -1.832 -13.201 1.00 94.56 92 LEU A C 1
ATOM 750 O O . LEU A 1 92 ? 15.157 -1.936 -14.063 1.00 94.56 92 LEU A O 1
ATOM 754 N N . LEU A 1 93 ? 13.146 -1.170 -13.427 1.00 95.12 93 LEU A N 1
ATOM 755 C CA . LEU A 1 93 ? 12.885 -0.442 -14.668 1.00 95.12 93 LEU A CA 1
ATOM 756 C C . LEU A 1 93 ? 13.826 0.758 -14.814 1.00 95.12 93 LEU A C 1
ATOM 758 O O . LEU A 1 93 ? 14.317 1.013 -15.913 1.00 95.12 93 LEU A O 1
ATOM 762 N N . ASP A 1 94 ? 14.127 1.462 -13.725 1.00 96.06 94 ASP A N 1
ATOM 763 C CA . ASP A 1 94 ? 15.050 2.592 -13.752 1.00 96.06 94 ASP A CA 1
ATOM 764 C C . ASP A 1 94 ? 16.496 2.155 -14.034 1.00 96.06 94 ASP A C 1
ATOM 766 O O . ASP A 1 94 ? 17.180 2.746 -14.870 1.00 96.06 94 ASP A O 1
ATOM 770 N N . GLU A 1 95 ? 16.944 1.049 -13.437 1.00 94.75 95 GLU A N 1
ATOM 771 C CA . GLU A 1 95 ? 18.240 0.437 -13.750 1.00 94.75 95 GLU A CA 1
ATOM 772 C C . GLU A 1 95 ? 18.336 0.066 -15.241 1.00 94.75 95 GLU A C 1
ATOM 774 O O . GLU A 1 95 ? 19.311 0.411 -15.917 1.00 94.75 95 GLU A O 1
ATOM 779 N N . GLN A 1 96 ? 17.288 -0.560 -15.794 1.00 92.62 96 GLN A N 1
ATOM 780 C CA . GLN A 1 96 ? 17.208 -0.865 -17.227 1.00 92.62 96 GLN A CA 1
ATOM 781 C C . GLN A 1 96 ? 17.237 0.401 -18.090 1.00 92.62 96 GLN A C 1
ATOM 783 O O . GLN A 1 96 ? 17.932 0.440 -19.109 1.00 92.62 96 GLN A O 1
ATOM 788 N N . ARG A 1 97 ? 16.514 1.450 -17.685 1.00 93.31 97 ARG A N 1
ATOM 789 C CA . ARG A 1 97 ? 16.496 2.751 -18.363 1.00 93.31 97 ARG A CA 1
ATOM 790 C C . ARG A 1 97 ? 17.896 3.363 -18.417 1.00 93.31 97 ARG A C 1
ATOM 792 O O . ARG A 1 97 ? 18.345 3.769 -19.490 1.00 93.31 97 ARG A O 1
ATOM 799 N N . VAL A 1 98 ? 18.610 3.389 -17.292 1.00 93.50 98 VAL A N 1
ATOM 800 C CA . VAL A 1 98 ? 19.977 3.927 -17.198 1.00 93.50 98 VAL A CA 1
ATOM 801 C C . VAL A 1 98 ? 20.948 3.146 -18.086 1.00 93.50 98 VAL A C 1
ATOM 803 O O . VAL A 1 98 ? 21.745 3.757 -18.807 1.00 93.50 98 VAL A O 1
ATOM 806 N N . GLU A 1 99 ? 20.877 1.813 -18.096 1.00 89.62 99 GLU A N 1
ATOM 807 C CA . GLU A 1 99 ? 21.714 0.992 -18.979 1.00 89.62 99 GLU A CA 1
ATOM 808 C C . GLU A 1 99 ? 21.416 1.253 -20.461 1.00 89.62 99 GLU A C 1
ATOM 810 O O . GLU A 1 99 ? 22.342 1.427 -21.261 1.00 89.62 99 GLU A O 1
ATOM 815 N N . LEU A 1 100 ? 20.141 1.392 -20.838 1.00 86.75 100 LEU A N 1
ATOM 816 C CA . LEU A 1 100 ? 19.771 1.769 -22.203 1.00 86.75 100 LEU A CA 1
ATOM 817 C C . LEU A 1 100 ? 20.294 3.157 -22.586 1.00 86.75 100 LEU A C 1
ATOM 819 O O . LEU A 1 100 ? 20.784 3.317 -23.704 1.00 86.75 100 LEU A O 1
ATOM 823 N N . TYR A 1 101 ? 20.284 4.135 -21.677 1.00 87.56 101 TYR A N 1
ATOM 824 C CA . TYR A 1 101 ? 20.873 5.455 -21.924 1.00 87.56 101 TYR A CA 1
ATOM 825 C C . TYR A 1 101 ? 22.400 5.404 -22.096 1.00 87.56 101 TYR A C 1
ATOM 827 O O . TYR A 1 101 ? 22.955 6.079 -22.972 1.00 87.56 101 TYR A O 1
ATOM 835 N N . LYS A 1 102 ? 23.113 4.577 -21.319 1.00 87.44 102 LYS A N 1
ATOM 836 C CA . LYS A 1 102 ? 24.561 4.351 -21.506 1.00 87.44 102 LYS A CA 1
ATOM 837 C C . LYS A 1 102 ? 24.845 3.746 -22.878 1.00 87.44 102 LYS A C 1
ATOM 839 O O . LYS A 1 102 ? 25.733 4.210 -23.598 1.00 87.44 102 LYS A O 1
ATOM 844 N N . VAL A 1 103 ? 24.057 2.749 -23.265 1.00 82.00 103 VAL A N 1
ATOM 845 C CA . VAL A 1 103 ? 24.146 2.105 -24.573 1.00 82.00 103 VAL A CA 1
ATOM 846 C C . VAL A 1 103 ? 23.840 3.110 -25.687 1.00 82.00 103 VAL A C 1
ATOM 848 O O . VAL A 1 103 ? 24.628 3.240 -26.627 1.00 82.00 103 VAL A O 1
ATOM 851 N N . GLU A 1 104 ? 22.764 3.888 -25.567 1.00 79.56 104 GLU A N 1
ATOM 852 C CA . GLU A 1 104 ? 22.401 4.897 -26.557 1.00 79.56 104 GLU A CA 1
ATOM 853 C C . GLU A 1 104 ? 23.466 5.987 -26.672 1.00 79.56 104 GLU A C 1
ATOM 855 O O . GLU A 1 104 ? 23.842 6.331 -27.785 1.00 79.56 104 GLU A O 1
ATOM 860 N N . SER A 1 105 ? 24.018 6.503 -25.573 1.00 80.56 105 SER A N 1
ATOM 861 C CA . SER A 1 105 ? 25.074 7.525 -25.624 1.00 80.56 105 SER A CA 1
ATOM 862 C C . SER A 1 105 ? 26.351 7.011 -26.306 1.00 80.56 105 SER A C 1
ATOM 864 O O . SER A 1 105 ? 26.961 7.725 -27.111 1.00 80.56 105 SER A O 1
ATOM 866 N N . LYS A 1 106 ? 26.718 5.741 -26.075 1.00 74.62 106 LYS A N 1
ATOM 867 C CA . LYS A 1 106 ? 27.809 5.057 -26.785 1.00 74.62 106 LYS A CA 1
ATOM 868 C C . LYS A 1 106 ? 27.499 4.920 -28.278 1.00 74.62 106 LYS A C 1
ATOM 870 O O . LYS A 1 106 ? 28.364 5.202 -29.108 1.00 74.62 106 LYS A O 1
ATOM 875 N N . TYR A 1 107 ? 26.268 4.552 -28.634 1.00 66.62 107 TYR A N 1
ATOM 876 C CA . TYR A 1 107 ? 25.842 4.440 -30.029 1.00 66.62 107 TYR A CA 1
ATOM 877 C C . TYR A 1 107 ? 25.602 5.788 -30.711 1.00 66.62 107 TYR A C 1
ATOM 879 O O . TYR A 1 107 ? 25.817 5.882 -31.912 1.00 66.62 107 TYR A O 1
ATOM 887 N N . LYS A 1 108 ? 25.251 6.856 -29.993 1.00 67.12 108 LYS A N 1
ATOM 888 C CA . LYS A 1 108 ? 25.087 8.217 -30.526 1.00 67.12 108 LYS A CA 1
ATOM 889 C C . LYS A 1 108 ? 26.426 8.776 -31.004 1.00 67.12 108 LYS A C 1
ATOM 891 O O . LYS A 1 108 ? 26.468 9.416 -32.046 1.00 67.12 108 LYS A O 1
ATOM 896 N N . LYS A 1 109 ? 27.531 8.410 -30.341 1.00 59.72 109 LYS A N 1
ATOM 897 C CA . LYS A 1 109 ? 28.903 8.644 -30.838 1.00 59.72 109 LYS A CA 1
ATOM 898 C C . LYS A 1 109 ? 29.244 7.823 -32.098 1.00 59.72 109 LYS A C 1
ATOM 900 O O . LYS A 1 109 ? 30.160 8.180 -32.828 1.00 59.72 109 LYS A O 1
ATOM 905 N N . LEU A 1 110 ? 28.519 6.729 -32.363 1.00 55.09 110 LEU A N 1
ATOM 906 C CA . LEU A 1 110 ? 28.684 5.834 -33.523 1.00 55.09 110 LEU A CA 1
ATOM 907 C C . LEU A 1 110 ? 27.630 6.045 -34.628 1.00 55.09 110 LEU A C 1
ATOM 909 O O . LEU A 1 110 ? 27.771 5.459 -35.713 1.00 55.09 110 LEU A O 1
ATOM 913 N N . ARG A 1 111 ? 26.587 6.846 -34.360 1.00 51.78 111 ARG A N 1
ATOM 914 C CA . ARG A 1 111 ? 25.570 7.286 -35.318 1.00 51.78 111 ARG A CA 1
ATOM 915 C C . ARG A 1 111 ? 26.243 8.270 -36.266 1.00 51.78 111 ARG A C 1
ATOM 917 O O . ARG A 1 111 ? 26.250 9.476 -36.053 1.00 51.78 111 ARG A O 1
ATOM 924 N N . ALA A 1 112 ? 26.818 7.728 -37.333 1.00 51.72 112 ALA A N 1
ATOM 925 C CA . ALA A 1 112 ? 26.964 8.499 -38.553 1.00 51.72 112 ALA A CA 1
ATOM 926 C C . ALA A 1 112 ? 25.564 8.998 -38.946 1.00 51.72 112 ALA A C 1
ATOM 928 O O . ALA A 1 112 ? 24.594 8.247 -38.843 1.00 51.72 112 ALA A O 1
ATOM 929 N N . SER A 1 113 ? 25.456 10.237 -39.414 1.00 55.06 113 SER A N 1
ATOM 930 C CA . SER A 1 113 ? 24.227 10.874 -39.916 1.00 55.06 113 SER A CA 1
ATOM 931 C C . SER A 1 113 ? 23.578 10.159 -41.114 1.00 55.06 113 SER A C 1
ATOM 933 O O . SER A 1 113 ? 22.643 10.676 -41.715 1.00 55.06 113 SER A O 1
ATOM 935 N N . LYS A 1 114 ? 24.079 8.980 -41.491 1.00 60.09 114 LYS A N 1
ATOM 936 C CA . LYS A 1 114 ? 23.703 8.224 -42.679 1.00 60.09 114 LYS A CA 1
ATOM 937 C C . LYS A 1 114 ? 23.419 6.766 -42.298 1.00 60.09 114 LYS A C 1
ATOM 939 O O . LYS A 1 114 ? 24.121 6.228 -41.433 1.00 60.09 114 LYS A O 1
ATOM 944 N N . PRO A 1 115 ? 22.428 6.120 -42.941 1.00 62.88 115 PRO A N 1
ATOM 945 C CA . PRO A 1 115 ? 22.139 4.705 -42.733 1.00 62.88 115 PRO A CA 1
ATOM 946 C C . PRO A 1 115 ? 23.398 3.859 -42.935 1.00 62.88 115 PRO A C 1
ATOM 948 O O . PRO A 1 115 ? 24.248 4.169 -43.777 1.00 62.88 115 PRO A O 1
ATOM 951 N N . ARG A 1 116 ? 23.529 2.779 -42.160 1.00 67.12 116 ARG A N 1
ATOM 952 C CA . ARG A 1 116 ? 24.584 1.796 -42.414 1.00 67.12 116 ARG A CA 1
ATOM 953 C C . ARG A 1 116 ? 24.100 0.829 -43.478 1.00 67.12 116 ARG A C 1
ATOM 955 O O . ARG A 1 116 ? 22.978 0.337 -43.410 1.00 67.12 116 ARG A O 1
ATOM 962 N N . THR A 1 117 ? 24.966 0.560 -44.440 1.00 66.62 117 THR A N 1
ATOM 963 C CA . THR A 1 117 ? 24.770 -0.505 -45.415 1.00 66.62 117 THR A CA 1
ATOM 964 C C . THR A 1 117 ? 25.363 -1.783 -44.835 1.00 66.62 117 THR A C 1
ATOM 966 O O . THR A 1 117 ? 26.502 -1.773 -44.360 1.00 66.62 117 THR A O 1
ATOM 969 N N . VAL A 1 118 ? 24.591 -2.865 -44.823 1.00 69.88 118 VAL A N 1
ATOM 970 C CA . VAL A 1 118 ? 25.061 -4.182 -44.382 1.00 69.88 118 VAL A CA 1
ATOM 971 C C . VAL A 1 118 ? 24.680 -5.276 -45.370 1.00 69.88 118 VAL A C 1
ATOM 973 O O . VAL A 1 118 ? 23.699 -5.160 -46.102 1.00 69.88 118 VAL A O 1
ATOM 976 N N . CYS A 1 119 ? 25.473 -6.344 -45.359 1.00 69.69 119 CYS A N 1
ATOM 977 C CA . CYS A 1 119 ? 25.193 -7.596 -46.050 1.00 69.69 119 CYS A CA 1
ATOM 978 C C . CYS A 1 119 ? 24.138 -8.412 -45.284 1.00 69.69 119 CYS A C 1
ATOM 980 O O . CYS A 1 119 ? 24.082 -8.310 -44.060 1.00 69.69 119 CYS A O 1
ATOM 982 N N . GLU A 1 120 ? 23.357 -9.266 -45.955 1.00 70.81 120 GLU A N 1
ATOM 983 C CA . GLU A 1 120 ? 22.323 -10.096 -45.301 1.00 70.81 120 GLU A CA 1
ATOM 984 C C . GLU A 1 120 ? 22.842 -11.004 -44.182 1.00 70.81 120 GLU A C 1
ATOM 986 O O . GLU A 1 120 ? 22.146 -11.231 -43.200 1.00 70.81 120 GLU A O 1
ATOM 991 N N . LYS A 1 121 ? 24.084 -11.483 -44.290 1.00 70.81 121 LYS A N 1
ATOM 992 C CA . LYS A 1 121 ? 24.725 -12.337 -43.276 1.00 70.81 121 LYS A CA 1
ATOM 993 C C . LYS A 1 121 ? 25.368 -11.549 -42.131 1.00 70.81 121 LYS A C 1
ATOM 995 O O . LYS A 1 121 ? 25.886 -12.133 -41.186 1.00 70.81 121 LYS A O 1
ATOM 1000 N N . CYS A 1 122 ? 25.389 -10.224 -42.235 1.00 69.44 122 CYS A N 1
ATOM 1001 C CA . CYS A 1 122 ? 26.173 -9.342 -41.377 1.00 69.44 122 CYS A CA 1
ATOM 1002 C C . CYS A 1 122 ? 25.310 -8.539 -40.397 1.00 69.44 122 CYS A C 1
ATOM 1004 O O . CYS A 1 122 ? 25.771 -7.526 -39.858 1.00 69.44 122 CYS A O 1
ATOM 1006 N N . PHE A 1 123 ? 24.063 -8.973 -40.224 1.00 74.75 123 PHE A N 1
ATOM 1007 C CA . PHE A 1 123 ? 23.126 -8.518 -39.214 1.00 74.75 123 PHE A CA 1
ATOM 1008 C C . PHE A 1 123 ? 22.204 -9.687 -38.834 1.00 74.75 123 PHE A C 1
ATOM 1010 O O . PHE A 1 123 ? 22.032 -10.629 -39.604 1.00 74.75 123 PHE A O 1
ATOM 1017 N N . THR A 1 124 ? 21.609 -9.633 -37.651 1.00 73.56 124 THR A N 1
ATOM 1018 C CA . THR A 1 124 ? 20.603 -10.595 -37.182 1.00 73.56 124 THR A CA 1
ATOM 1019 C C . THR A 1 124 ? 19.283 -9.869 -36.970 1.00 73.56 124 THR A C 1
ATOM 1021 O O . THR A 1 124 ? 19.293 -8.682 -36.676 1.00 73.56 124 THR A O 1
ATOM 1024 N N . TYR A 1 125 ? 18.136 -10.529 -37.118 1.00 78.31 125 TYR A N 1
ATOM 1025 C CA . TYR A 1 125 ? 16.860 -9.943 -36.697 1.00 78.31 125 TYR A CA 1
ATOM 1026 C C . TYR A 1 125 ? 16.597 -10.279 -35.23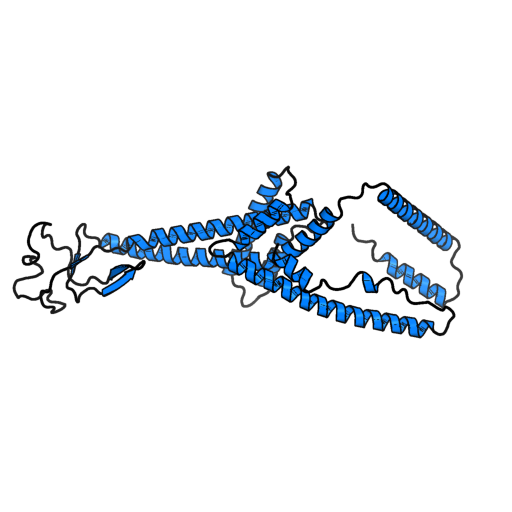0 1.00 78.31 125 TYR A C 1
ATOM 1028 O O . TYR A 1 125 ? 16.715 -11.434 -34.829 1.00 78.31 125 TYR A O 1
ATOM 1036 N N . GLU A 1 126 ? 16.203 -9.282 -34.448 1.00 72.06 126 GLU A N 1
ATOM 1037 C CA . GLU A 1 126 ? 15.593 -9.474 -33.135 1.00 72.06 126 GLU A CA 1
ATOM 1038 C C . GLU A 1 126 ? 14.141 -8.998 -33.186 1.00 72.06 126 GLU A C 1
ATOM 1040 O O . GLU A 1 126 ? 13.793 -8.036 -33.874 1.00 72.06 126 GLU A O 1
ATOM 1045 N N . MET A 1 127 ? 13.269 -9.688 -32.453 1.00 65.19 127 MET A N 1
ATOM 1046 C CA . MET A 1 127 ? 11.890 -9.246 -32.277 1.00 65.19 127 MET A CA 1
ATOM 1047 C C . MET A 1 127 ? 11.864 -8.073 -31.296 1.00 65.19 127 MET A C 1
ATOM 1049 O O . MET A 1 127 ? 12.160 -8.239 -30.113 1.00 65.19 127 MET A O 1
ATOM 1053 N N . ILE A 1 128 ? 11.494 -6.888 -31.781 1.00 60.31 128 ILE A N 1
ATOM 1054 C CA . ILE A 1 128 ? 11.326 -5.671 -30.983 1.00 60.31 128 ILE A CA 1
ATOM 1055 C C . ILE A 1 128 ? 9.897 -5.164 -31.212 1.00 60.31 128 ILE A C 1
ATOM 1057 O O . ILE A 1 128 ? 9.529 -4.803 -32.326 1.00 60.31 128 ILE A O 1
ATOM 1061 N N . ASP A 1 129 ? 9.066 -5.187 -30.165 1.00 55.66 129 ASP A N 1
ATOM 1062 C CA . ASP A 1 129 ? 7.658 -4.745 -30.202 1.00 55.66 129 ASP A CA 1
ATOM 1063 C C . ASP A 1 129 ? 6.807 -5.423 -31.297 1.00 55.66 129 ASP A C 1
ATOM 1065 O O . ASP A 1 129 ? 6.043 -4.781 -32.018 1.00 55.66 129 ASP A O 1
ATOM 1069 N N . GLY A 1 130 ? 6.965 -6.742 -31.464 1.00 70.56 130 GLY A N 1
ATOM 1070 C CA . GLY A 1 130 ? 6.220 -7.516 -32.468 1.00 70.56 130 GLY A CA 1
ATOM 1071 C C . GLY A 1 130 ? 6.679 -7.288 -33.913 1.00 70.56 130 GLY A C 1
ATOM 1072 O O . GLY A 1 130 ? 6.093 -7.854 -34.832 1.00 70.56 130 GLY A O 1
ATOM 1073 N N . LYS A 1 131 ? 7.736 -6.494 -34.128 1.00 71.69 131 LYS A N 1
ATOM 1074 C CA . LYS A 1 131 ? 8.363 -6.270 -35.433 1.00 71.69 131 LYS A CA 1
ATOM 1075 C C . LYS A 1 131 ? 9.769 -6.864 -35.441 1.00 71.69 131 LYS A C 1
ATOM 1077 O O . LYS A 1 131 ? 10.513 -6.726 -34.474 1.00 71.69 131 LYS A O 1
ATOM 1082 N N . GLN A 1 132 ? 10.141 -7.523 -36.536 1.00 74.88 132 GLN A N 1
ATOM 1083 C CA . GLN A 1 132 ? 11.525 -7.944 -36.752 1.00 74.88 132 GLN A CA 1
ATOM 1084 C C . GLN A 1 132 ? 12.366 -6.712 -37.078 1.00 74.88 132 GLN A C 1
ATOM 1086 O O . GLN A 1 132 ? 12.216 -6.113 -38.144 1.00 74.88 132 GLN A O 1
ATOM 1091 N N . GLU A 1 133 ? 13.247 -6.332 -36.160 1.00 69.50 133 GLU A N 1
ATOM 1092 C CA . GLU A 1 133 ? 14.193 -5.243 -36.364 1.00 69.50 133 GLU A CA 1
ATOM 1093 C C . GLU A 1 133 ? 15.623 -5.803 -36.418 1.00 69.50 133 GLU A C 1
ATOM 1095 O O . GLU A 1 133 ? 15.987 -6.681 -35.634 1.00 69.50 133 GLU A O 1
ATOM 1100 N N . PRO A 1 134 ? 16.454 -5.348 -37.364 1.00 67.62 134 PRO A N 1
ATOM 1101 C CA . PRO A 1 134 ? 17.792 -5.890 -37.518 1.00 67.62 134 PRO A CA 1
ATOM 1102 C C . PRO A 1 134 ? 18.819 -5.246 -36.561 1.00 67.62 134 PRO A C 1
ATOM 1104 O O . PRO A 1 134 ? 18.901 -4.026 -36.417 1.00 67.62 134 PRO A O 1
ATOM 1107 N N . VAL A 1 135 ? 19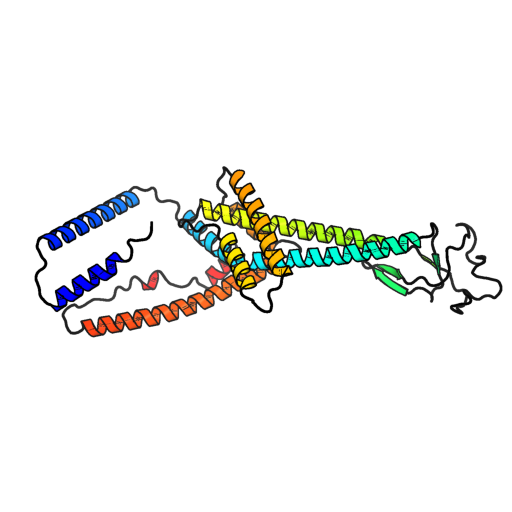.649 -6.084 -35.943 1.00 65.56 135 VAL A N 1
ATOM 1108 C CA . VAL A 1 135 ? 20.667 -5.806 -34.913 1.00 65.56 135 VAL A CA 1
ATOM 1109 C C . VAL A 1 135 ? 22.032 -6.410 -35.300 1.00 65.56 135 VAL A C 1
ATOM 1111 O O . VAL A 1 135 ? 22.131 -7.206 -36.228 1.00 65.56 135 VAL A O 1
ATOM 1114 N N . ASN A 1 136 ? 23.110 -6.003 -34.612 1.00 62.19 136 ASN A N 1
ATOM 1115 C CA . ASN A 1 136 ? 24.508 -6.418 -34.862 1.00 62.19 136 ASN A CA 1
ATOM 1116 C C . ASN A 1 136 ? 25.054 -6.120 -36.272 1.00 62.19 136 ASN A C 1
ATOM 1118 O O . ASN A 1 136 ? 25.373 -7.009 -37.051 1.00 62.19 136 ASN A O 1
ATOM 1122 N N . LEU A 1 137 ? 25.231 -4.834 -36.587 1.00 64.94 137 LEU A N 1
ATOM 1123 C CA . LEU A 1 137 ? 25.682 -4.366 -37.905 1.00 64.94 137 LEU A CA 1
ATOM 1124 C C . LEU A 1 137 ? 27.217 -4.403 -38.044 1.00 64.94 137 LEU A C 1
ATOM 1126 O O . LEU A 1 137 ? 27.898 -3.484 -37.575 1.00 64.94 137 LEU A O 1
ATOM 1130 N N . THR A 1 138 ? 27.761 -5.406 -38.746 1.00 59.03 138 THR A N 1
ATOM 1131 C CA . THR A 1 138 ? 29.225 -5.645 -38.828 1.00 59.03 138 THR A CA 1
ATOM 1132 C C . THR A 1 138 ? 29.829 -5.501 -40.236 1.00 59.03 138 THR A C 1
ATOM 1134 O O . THR A 1 138 ? 30.715 -6.265 -40.603 1.00 59.03 138 THR A O 1
ATOM 1137 N N . CYS A 1 139 ? 29.396 -4.531 -41.052 1.00 58.94 139 CYS A N 1
ATOM 1138 C CA . CYS A 1 139 ? 29.963 -4.364 -42.408 1.00 58.94 139 CYS A CA 1
ATOM 1139 C C . CYS A 1 139 ? 30.948 -3.208 -42.558 1.00 58.94 139 CYS A C 1
ATOM 1141 O O . CYS A 1 139 ? 32.139 -3.449 -42.714 1.00 58.94 139 CYS A O 1
ATOM 1143 N N . HIS A 1 140 ? 30.503 -1.951 -42.527 1.00 58.12 140 HIS A N 1
ATOM 1144 C CA . HIS A 1 140 ? 31.410 -0.806 -42.661 1.00 58.12 140 HIS A CA 1
ATOM 1145 C C . HIS A 1 140 ? 30.785 0.488 -42.117 1.00 58.12 140 HIS A C 1
ATOM 1147 O O . HIS A 1 140 ? 29.576 0.581 -41.888 1.00 58.12 140 HIS A O 1
ATOM 1153 N N . ARG A 1 141 ? 31.622 1.511 -41.877 1.00 53.72 141 ARG A N 1
ATOM 1154 C CA . ARG A 1 141 ? 31.147 2.872 -41.571 1.00 53.72 141 ARG A CA 1
ATOM 1155 C C . ARG A 1 141 ? 30.493 3.462 -42.830 1.00 53.72 141 ARG A C 1
ATOM 1157 O O . ARG A 1 141 ? 30.946 3.180 -43.936 1.00 53.72 141 ARG A O 1
ATOM 1164 N N . SER A 1 142 ? 29.404 4.209 -42.633 1.00 55.28 142 SER A N 1
ATOM 1165 C CA . SER A 1 142 ? 28.616 4.972 -43.623 1.00 55.28 142 SER A CA 1
ATOM 1166 C C . SER A 1 142 ? 29.256 5.095 -45.017 1.00 55.28 142 SER A C 1
ATOM 1168 O O . SER A 1 142 ? 30.201 5.866 -45.186 1.00 55.28 142 SER A O 1
ATOM 1170 N N . CYS A 1 143 ? 28.734 4.367 -46.015 1.00 55.69 143 CYS A N 1
ATOM 1171 C CA . CYS A 1 143 ? 29.104 4.598 -47.416 1.00 55.69 143 CYS A CA 1
ATOM 1172 C C . CYS A 1 143 ? 28.461 5.915 -47.858 1.00 55.69 143 CYS A C 1
ATOM 1174 O O . CYS A 1 143 ? 27.266 6.124 -47.660 1.00 55.69 143 CYS A O 1
ATOM 1176 N N . ALA A 1 144 ? 29.258 6.827 -48.411 1.00 51.16 144 ALA A N 1
ATOM 1177 C CA . ALA A 1 144 ? 28.804 8.162 -48.789 1.00 51.16 144 ALA A CA 1
ATOM 1178 C C . ALA A 1 144 ? 27.907 8.185 -50.039 1.00 51.16 144 ALA A C 1
ATOM 1180 O O . ALA A 1 144 ? 27.510 9.275 -50.444 1.00 51.16 144 ALA A O 1
ATOM 1181 N N . LEU A 1 145 ? 27.581 7.028 -50.630 1.00 51.91 145 LEU A N 1
ATOM 1182 C CA . LEU A 1 145 ? 26.759 6.980 -51.830 1.00 51.91 145 LEU A CA 1
ATOM 1183 C C . LEU A 1 145 ? 25.338 7.495 -51.579 1.00 51.91 145 LEU A C 1
ATOM 1185 O O . LEU A 1 145 ? 24.575 6.988 -50.753 1.00 51.91 145 LEU A O 1
ATOM 1189 N N . CYS A 1 146 ? 25.061 8.539 -52.344 1.00 41.22 146 CYS A N 1
ATOM 1190 C CA . CYS A 1 146 ? 23.877 9.365 -52.456 1.00 41.22 146 CYS A CA 1
ATOM 1191 C C . CYS A 1 146 ? 22.599 8.521 -52.592 1.00 41.22 146 CYS A C 1
ATOM 1193 O O . CYS A 1 146 ? 22.627 7.397 -53.083 1.00 41.22 146 CYS A O 1
ATOM 1195 N N . GLU A 1 147 ? 21.455 9.069 -52.189 1.00 49.28 147 GLU A N 1
ATOM 1196 C CA . GLU A 1 147 ? 20.133 8.414 -52.207 1.00 49.28 147 GLU A CA 1
ATOM 1197 C C . GLU A 1 147 ? 19.624 7.954 -53.586 1.00 49.28 147 GLU A C 1
ATOM 1199 O O . GLU A 1 147 ? 18.560 7.346 -53.645 1.00 49.28 147 GLU A O 1
ATOM 1204 N N . LYS A 1 148 ? 20.343 8.228 -54.682 1.00 47.72 148 LYS A N 1
ATOM 1205 C CA . LYS A 1 148 ? 19.810 8.102 -56.047 1.00 47.72 148 LYS A CA 1
ATOM 1206 C C . LYS A 1 148 ? 20.530 7.118 -56.967 1.00 47.72 148 LYS A C 1
ATOM 1208 O O . LYS A 1 148 ? 19.967 6.798 -58.006 1.00 47.72 148 LYS A O 1
ATOM 1213 N N . ASP A 1 149 ? 21.689 6.587 -56.583 1.00 47.12 149 ASP A N 1
ATOM 1214 C CA . ASP A 1 149 ? 22.447 5.689 -57.459 1.00 47.12 149 ASP A CA 1
ATOM 1215 C C . ASP A 1 149 ? 22.368 4.241 -56.977 1.00 47.12 149 ASP A C 1
ATOM 1217 O O . ASP A 1 149 ? 22.528 3.944 -55.788 1.00 47.12 149 ASP A O 1
ATOM 1221 N N . SER A 1 150 ? 22.104 3.343 -57.929 1.00 52.97 150 SER A N 1
ATOM 1222 C CA . SER A 1 150 ? 22.054 1.890 -57.762 1.00 52.97 150 SER A CA 1
ATOM 1223 C C . SER A 1 150 ? 23.149 1.396 -56.812 1.00 52.97 150 SER A C 1
ATOM 1225 O O . SER A 1 150 ? 24.334 1.681 -57.002 1.00 52.97 150 SER A O 1
ATOM 1227 N N . THR A 1 151 ? 22.753 0.619 -55.806 1.00 51.16 151 THR A N 1
ATOM 1228 C CA . THR A 1 151 ? 23.579 0.053 -54.722 1.00 51.16 151 THR A CA 1
ATOM 1229 C C . THR A 1 151 ? 24.827 -0.717 -55.176 1.00 51.16 151 THR A C 1
ATOM 1231 O O . THR A 1 151 ? 25.705 -0.989 -54.359 1.00 51.16 151 THR A O 1
ATOM 1234 N N . VAL A 1 152 ? 24.936 -1.013 -56.471 1.00 52.88 152 VAL A N 1
ATOM 1235 C CA . VAL A 1 152 ? 26.006 -1.778 -57.121 1.00 52.88 152 VAL A CA 1
ATOM 1236 C C . VAL A 1 152 ? 27.358 -1.041 -57.136 1.00 52.88 152 VAL A C 1
ATOM 1238 O O . VAL A 1 152 ? 28.398 -1.688 -57.190 1.00 52.88 152 VAL A O 1
ATOM 1241 N N . SER A 1 153 ? 27.392 0.295 -57.023 1.00 53.25 153 SER A N 1
ATOM 1242 C CA . SER A 1 153 ? 28.640 1.069 -57.178 1.00 53.25 153 SER A CA 1
ATOM 1243 C C . SER A 1 153 ? 29.252 1.608 -55.873 1.00 53.25 153 SER A C 1
ATOM 1245 O O . SER A 1 153 ? 30.092 2.512 -55.926 1.00 53.25 153 SER A O 1
ATOM 1247 N N . CYS A 1 154 ? 28.858 1.123 -54.684 1.00 54.72 154 CYS A N 1
ATOM 1248 C CA . CYS A 1 154 ? 29.496 1.599 -53.444 1.00 54.72 154 CYS A CA 1
ATOM 1249 C C . CYS A 1 154 ? 30.986 1.217 -53.449 1.00 54.72 154 CYS A C 1
ATOM 1251 O O . CYS A 1 154 ? 31.293 0.035 -53.583 1.00 54.72 154 CYS A O 1
ATOM 1253 N N . PRO A 1 155 ? 31.927 2.168 -53.253 1.00 56.69 155 PRO A N 1
ATOM 1254 C CA . PRO A 1 155 ? 33.365 1.871 -53.227 1.00 56.69 155 PRO A CA 1
ATOM 1255 C C . PRO A 1 155 ? 33.771 0.867 -52.139 1.00 56.69 155 PRO A C 1
ATOM 1257 O O . PRO A 1 155 ? 34.843 0.279 -52.210 1.00 56.69 155 PRO A O 1
ATOM 1260 N N . ALA A 1 156 ? 32.915 0.654 -51.132 1.00 54.47 156 ALA A N 1
ATOM 1261 C CA . ALA A 1 156 ? 33.099 -0.396 -50.131 1.00 54.47 156 ALA A CA 1
ATOM 1262 C C . ALA A 1 156 ? 32.797 -1.815 -50.663 1.00 54.47 156 ALA A C 1
ATOM 1264 O O . ALA A 1 156 ? 33.177 -2.781 -50.013 1.00 54.47 156 ALA A O 1
ATOM 1265 N N . PHE A 1 157 ? 32.136 -1.937 -51.822 1.00 57.59 157 PHE A N 1
ATOM 1266 C CA . PHE A 1 157 ? 31.642 -3.185 -52.417 1.00 57.59 157 PHE A CA 1
ATOM 1267 C C . PHE A 1 157 ? 32.331 -3.582 -53.741 1.00 57.59 157 PHE A C 1
ATOM 1269 O O . PHE A 1 157 ? 31.963 -4.600 -54.321 1.00 57.59 157 PHE A O 1
ATOM 1276 N N . SER A 1 158 ? 33.356 -2.868 -54.233 1.00 54.34 158 SER A N 1
ATOM 1277 C CA . SER A 1 158 ? 34.187 -3.396 -55.336 1.00 54.34 158 SER A CA 1
ATOM 1278 C C . SER A 1 158 ? 35.617 -2.843 -55.326 1.00 54.34 158 SER A C 1
ATOM 1280 O O . SER A 1 158 ? 35.855 -1.668 -55.066 1.00 54.34 158 SER A O 1
ATOM 1282 N N . ARG A 1 159 ? 36.634 -3.698 -55.516 1.00 48.00 159 ARG A N 1
ATOM 1283 C CA . ARG A 1 159 ? 37.061 -4.137 -56.862 1.00 48.00 159 ARG A CA 1
ATOM 1284 C C . ARG A 1 159 ? 36.977 -5.644 -57.183 1.00 48.00 159 ARG A C 1
ATOM 1286 O O . ARG A 1 159 ? 37.261 -5.993 -58.320 1.00 48.00 159 ARG A O 1
ATOM 1293 N N . TYR A 1 160 ? 36.581 -6.525 -56.255 1.00 54.38 160 TYR A N 1
ATOM 1294 C CA . TYR A 1 160 ? 36.692 -7.993 -56.449 1.00 54.38 160 TYR A CA 1
ATOM 1295 C C . TYR A 1 160 ? 35.394 -8.808 -56.270 1.00 54.38 160 TYR A C 1
ATOM 1297 O O . TYR A 1 160 ? 35.459 -10.023 -56.124 1.00 54.38 160 TYR A O 1
ATOM 1305 N N . GLY A 1 161 ? 34.212 -8.179 -56.254 1.00 55.75 161 GLY A N 1
ATOM 1306 C CA . GLY A 1 161 ? 32.944 -8.919 -56.120 1.00 55.75 161 GLY A CA 1
ATOM 1307 C C . GLY A 1 161 ? 32.702 -9.549 -54.739 1.00 55.75 161 GLY A C 1
ATOM 1308 O O . GLY A 1 161 ? 31.858 -10.427 -54.610 1.00 55.75 161 GLY A O 1
ATOM 1309 N N . GLN A 1 162 ? 33.412 -9.093 -53.702 1.00 57.72 162 GLN A N 1
ATOM 1310 C CA . GLN A 1 162 ? 33.229 -9.526 -52.312 1.00 57.72 162 GLN A CA 1
ATOM 1311 C C . GLN A 1 162 ? 32.813 -8.336 -51.439 1.00 57.72 162 GLN A C 1
ATOM 1313 O O . GLN A 1 162 ? 33.420 -7.267 -51.492 1.00 57.72 162 GLN A O 1
ATOM 1318 N N . CYS A 1 163 ? 31.771 -8.527 -50.627 1.00 57.56 163 CYS A N 1
ATOM 1319 C CA . CYS A 1 163 ? 31.078 -7.479 -49.871 1.00 57.56 163 CYS A CA 1
ATOM 1320 C C . CYS A 1 163 ? 31.929 -6.828 -48.761 1.00 57.56 163 CYS A C 1
ATOM 1322 O O . CYS A 1 163 ? 31.689 -5.678 -48.395 1.00 57.56 163 CYS A O 1
ATOM 1324 N N . CYS A 1 164 ? 32.915 -7.537 -48.206 1.00 55.84 164 CYS A N 1
ATOM 1325 C CA . CYS A 1 164 ? 33.878 -6.994 -47.248 1.00 55.84 164 CYS A CA 1
ATOM 1326 C C . CYS A 1 164 ? 35.040 -7.989 -47.055 1.00 55.84 164 CYS A C 1
ATOM 1328 O O . CYS A 1 164 ? 34.773 -9.179 -46.860 1.00 55.84 164 CYS A O 1
ATOM 1330 N N . PRO A 1 165 ? 36.312 -7.536 -47.001 1.00 55.88 165 PRO A N 1
ATOM 1331 C CA . PRO A 1 165 ? 37.469 -8.409 -46.762 1.00 55.88 165 PRO A CA 1
ATOM 1332 C C . PRO A 1 165 ? 37.403 -9.197 -45.445 1.00 55.88 165 PRO A C 1
ATOM 1334 O O . PRO A 1 165 ? 38.113 -10.180 -45.282 1.00 55.88 165 PRO A O 1
ATOM 1337 N N . LYS A 1 166 ? 36.578 -8.752 -44.484 1.00 58.19 166 LYS A N 1
ATOM 1338 C CA . LYS A 1 166 ? 36.439 -9.394 -43.168 1.00 58.19 166 LYS A CA 1
ATOM 1339 C C . LYS A 1 166 ? 35.399 -10.507 -43.115 1.00 58.19 166 LYS A C 1
ATOM 1341 O O . LYS A 1 166 ? 35.552 -11.395 -42.288 1.00 58.19 166 LYS A O 1
ATOM 1346 N N . CYS A 1 167 ? 34.330 -10.440 -43.909 1.00 59.00 167 CYS A N 1
ATOM 1347 C CA . CYS A 1 167 ? 33.231 -11.409 -43.813 1.00 59.00 167 CYS A CA 1
ATOM 1348 C C . CYS A 1 167 ? 33.157 -12.377 -44.998 1.00 59.00 167 CYS A C 1
ATOM 1350 O O . CYS A 1 167 ? 32.397 -13.337 -44.919 1.00 59.00 167 CYS A O 1
ATOM 1352 N N . GLY A 1 168 ? 33.900 -12.131 -46.089 1.00 61.62 168 GLY A N 1
ATOM 1353 C CA . GLY A 1 168 ? 33.955 -13.026 -47.253 1.00 61.62 168 GLY A CA 1
ATOM 1354 C C . GLY A 1 168 ? 32.599 -13.279 -47.923 1.00 61.62 168 GLY A C 1
ATOM 1355 O O . GLY A 1 168 ? 32.435 -14.272 -48.617 1.00 61.62 168 GLY A O 1
ATOM 1356 N N . CYS A 1 169 ? 31.602 -12.428 -47.670 1.00 62.22 169 CYS A N 1
ATOM 1357 C CA . CYS A 1 169 ? 30.252 -12.617 -48.185 1.00 62.22 169 CYS A CA 1
ATOM 1358 C C . CYS A 1 169 ? 30.169 -12.191 -49.654 1.00 62.22 169 CYS A C 1
ATOM 1360 O O . CYS A 1 169 ? 30.700 -11.137 -50.022 1.00 62.22 169 CYS A O 1
ATOM 1362 N N . ASP A 1 170 ? 29.442 -12.963 -50.460 1.00 59.56 170 ASP A N 1
ATOM 1363 C CA . ASP A 1 170 ? 29.046 -12.550 -51.805 1.00 59.56 170 ASP A CA 1
ATOM 1364 C C . ASP A 1 170 ? 28.185 -11.283 -51.731 1.00 59.56 170 ASP A C 1
ATOM 1366 O O . ASP A 1 170 ? 27.461 -11.056 -50.752 1.00 59.56 170 ASP A O 1
ATOM 1370 N N . VAL A 1 171 ? 28.299 -10.427 -52.748 1.00 57.97 171 VAL A N 1
ATOM 1371 C CA . VAL A 1 171 ? 27.552 -9.165 -52.861 1.00 57.97 171 VAL A CA 1
ATOM 1372 C C . VAL A 1 171 ? 26.081 -9.479 -53.164 1.00 57.97 171 VAL A C 1
ATOM 1374 O O . VAL A 1 171 ? 25.625 -9.356 -54.293 1.00 57.97 171 VAL A O 1
ATOM 1377 N N . GLY A 1 172 ? 25.344 -9.951 -52.158 1.00 62.44 172 GLY A N 1
ATOM 1378 C CA . GLY A 1 172 ? 23.881 -9.988 -52.178 1.00 62.44 172 GLY A CA 1
ATOM 1379 C C . GLY A 1 172 ? 23.287 -8.588 -52.007 1.00 62.44 172 GLY A C 1
ATOM 1380 O O . GLY A 1 172 ? 24.024 -7.620 -51.802 1.00 62.44 172 GLY A O 1
ATOM 1381 N N . ASP A 1 173 ? 21.957 -8.480 -52.047 1.00 61.97 173 ASP A N 1
ATOM 1382 C CA . ASP A 1 173 ? 21.244 -7.202 -51.951 1.00 61.97 173 ASP A CA 1
ATOM 1383 C C . ASP A 1 173 ? 21.565 -6.468 -50.633 1.00 61.97 173 ASP A C 1
ATOM 1385 O O . ASP A 1 173 ? 21.163 -6.906 -49.547 1.00 61.97 173 ASP A O 1
ATOM 1389 N N . PRO A 1 174 ? 22.302 -5.342 -50.677 1.00 62.31 174 PRO A N 1
ATOM 1390 C CA . PRO A 1 174 ? 22.709 -4.656 -49.465 1.00 62.31 174 PRO A CA 1
ATOM 1391 C C . PRO A 1 174 ? 21.506 -3.965 -48.812 1.00 62.31 174 PRO A C 1
ATOM 1393 O O . PRO A 1 174 ? 20.830 -3.141 -49.431 1.00 62.31 174 PRO A O 1
ATOM 1396 N N . LYS A 1 175 ? 21.274 -4.232 -47.522 1.00 65.81 175 LYS A N 1
ATOM 1397 C CA . LYS A 1 175 ? 20.197 -3.590 -46.754 1.00 65.81 175 LYS A CA 1
ATOM 1398 C C . LYS A 1 175 ? 20.712 -2.337 -46.052 1.00 65.81 175 LYS A C 1
ATOM 1400 O O . LYS A 1 175 ? 21.788 -2.329 -45.450 1.00 65.81 175 LYS A O 1
ATOM 1405 N N . ARG A 1 176 ? 19.931 -1.255 -46.123 1.00 62.59 176 ARG A N 1
ATOM 1406 C CA . ARG A 1 176 ? 20.165 -0.024 -45.354 1.00 62.59 176 ARG A CA 1
ATOM 1407 C C . ARG A 1 176 ? 19.408 -0.123 -44.037 1.00 62.59 176 ARG A C 1
ATOM 1409 O O . ARG A 1 176 ? 18.188 -0.237 -44.040 1.00 62.59 176 ARG A O 1
ATOM 1416 N N . ILE A 1 177 ? 20.130 -0.075 -42.921 1.00 63.47 177 ILE A N 1
ATOM 1417 C CA . ILE A 1 177 ? 19.546 -0.207 -41.585 1.00 63.47 177 ILE A CA 1
ATOM 1418 C C . ILE A 1 177 ? 19.815 1.051 -40.766 1.00 63.47 177 ILE A C 1
ATOM 1420 O O . ILE A 1 177 ? 20.937 1.567 -40.709 1.00 63.47 177 ILE A O 1
ATOM 1424 N N . PHE A 1 178 ? 18.763 1.508 -40.092 1.00 61.00 178 PHE A N 1
ATOM 1425 C CA . PHE A 1 178 ? 18.822 2.529 -39.058 1.00 61.00 178 PHE A CA 1
ATOM 1426 C C . PHE A 1 178 ? 18.865 1.844 -37.689 1.00 61.00 178 PHE A C 1
ATOM 1428 O O . PHE A 1 178 ? 18.070 0.953 -37.416 1.00 61.00 178 PHE A O 1
ATOM 1435 N N . LEU A 1 179 ? 19.797 2.248 -36.824 1.00 60.38 179 LEU A N 1
ATOM 1436 C CA . LEU A 1 179 ? 19.884 1.737 -35.451 1.00 60.38 179 LEU A CA 1
ATOM 1437 C C . LEU A 1 179 ? 18.707 2.280 -34.616 1.00 60.38 179 LEU A C 1
ATOM 1439 O O . LEU A 1 179 ? 18.706 3.461 -34.249 1.00 60.38 179 LEU A O 1
ATOM 1443 N N . THR A 1 180 ? 17.733 1.422 -34.306 1.00 56.53 180 THR A N 1
ATOM 1444 C CA . THR A 1 180 ? 16.426 1.736 -33.690 1.00 56.53 180 THR A CA 1
ATOM 1445 C C . THR A 1 180 ? 16.370 1.615 -32.160 1.00 56.53 180 THR A C 1
ATOM 1447 O O . THR A 1 180 ? 15.286 1.563 -31.582 1.00 56.53 180 THR A O 1
ATOM 1450 N N . THR A 1 181 ? 17.507 1.674 -31.454 1.00 58.62 181 THR A N 1
ATOM 1451 C CA . THR A 1 181 ? 17.552 1.628 -29.971 1.00 58.62 181 THR A CA 1
ATOM 1452 C C . THR A 1 181 ? 16.691 2.690 -29.263 1.00 58.62 181 THR A C 1
ATOM 1454 O O . THR A 1 181 ? 16.447 2.570 -28.069 1.00 58.62 181 THR A O 1
ATOM 1457 N N . THR A 1 182 ? 16.189 3.699 -29.979 1.00 62.66 182 THR A N 1
ATOM 1458 C CA . THR A 1 182 ? 15.369 4.807 -29.463 1.00 62.66 182 THR A CA 1
ATOM 1459 C C . THR A 1 182 ? 13.957 4.424 -29.017 1.00 62.66 182 THR A C 1
ATOM 1461 O O . THR A 1 182 ? 13.366 5.180 -28.257 1.00 62.66 182 THR A O 1
ATOM 1464 N N . LYS A 1 183 ? 13.386 3.289 -29.449 1.00 67.75 183 LYS A N 1
ATOM 1465 C CA . LYS A 1 183 ? 11.980 2.957 -29.119 1.00 67.75 183 LYS A CA 1
ATOM 1466 C C . LYS A 1 183 ? 11.780 2.314 -27.740 1.00 67.75 183 LYS A C 1
ATOM 1468 O O . LYS A 1 183 ? 10.681 2.380 -27.202 1.00 67.75 183 LYS A O 1
ATOM 1473 N N . LYS A 1 184 ? 12.826 1.719 -27.149 1.00 78.00 184 LYS A N 1
ATOM 1474 C CA . LYS A 1 184 ? 12.719 0.994 -25.866 1.00 78.00 184 LYS A CA 1
ATOM 1475 C C . LYS A 1 184 ? 12.661 1.924 -24.648 1.00 78.00 184 LYS A C 1
ATOM 1477 O O . LYS A 1 184 ? 11.981 1.599 -23.684 1.00 78.00 184 LYS A O 1
ATOM 1482 N N . ILE A 1 185 ? 13.339 3.072 -24.700 1.00 86.44 185 ILE A N 1
ATOM 1483 C CA . ILE A 1 185 ? 13.414 4.019 -23.574 1.00 86.44 185 ILE A CA 1
ATOM 1484 C C . ILE A 1 185 ? 12.040 4.634 -23.247 1.00 86.44 185 ILE A C 1
ATOM 1486 O O . ILE A 1 185 ? 11.617 4.474 -22.104 1.00 86.44 185 ILE A O 1
ATOM 1490 N N . PRO A 1 186 ? 11.284 5.205 -24.214 1.00 89.62 186 PRO A N 1
ATOM 1491 C CA . PRO A 1 186 ? 9.962 5.768 -23.923 1.00 89.62 186 PRO A CA 1
ATOM 1492 C C . PRO A 1 186 ? 8.989 4.744 -23.331 1.00 89.62 186 PRO A C 1
ATOM 1494 O O . PRO A 1 186 ? 8.163 5.073 -22.492 1.00 89.62 186 PRO A O 1
ATOM 1497 N N . ARG A 1 187 ? 9.099 3.472 -23.737 1.00 89.62 187 ARG A N 1
ATOM 1498 C CA . ARG A 1 187 ? 8.266 2.398 -23.187 1.00 89.62 187 ARG A CA 1
ATOM 1499 C C . ARG A 1 187 ? 8.575 2.124 -21.713 1.00 89.62 187 ARG A C 1
ATOM 1501 O O . ARG A 1 187 ? 7.648 1.911 -20.941 1.00 89.62 187 ARG A O 1
ATOM 1508 N N . ILE A 1 188 ? 9.852 2.098 -21.333 1.00 92.88 188 ILE A N 1
ATOM 1509 C CA . ILE A 1 188 ? 10.253 1.904 -19.932 1.00 92.88 188 ILE A CA 1
ATOM 1510 C C . ILE A 1 188 ? 9.846 3.112 -19.088 1.00 92.88 188 ILE A C 1
ATOM 1512 O O . ILE A 1 188 ? 9.348 2.925 -17.986 1.00 92.88 188 ILE A O 1
ATOM 1516 N N . GLU A 1 189 ? 10.009 4.328 -19.611 1.00 94.56 189 GLU A N 1
ATOM 1517 C CA . GLU A 1 189 ? 9.567 5.554 -18.936 1.00 94.56 189 GLU A CA 1
ATOM 1518 C C . GLU A 1 189 ? 8.055 5.542 -18.688 1.00 94.56 189 GLU A C 1
ATOM 1520 O O . GLU A 1 189 ? 7.640 5.715 -17.547 1.00 94.56 189 GLU A O 1
ATOM 1525 N N . ASN A 1 190 ? 7.250 5.189 -19.697 1.00 96.00 190 ASN A N 1
ATOM 1526 C CA . ASN A 1 190 ? 5.804 5.031 -19.525 1.00 96.00 190 ASN A CA 1
ATOM 1527 C C . ASN A 1 190 ? 5.455 3.988 -18.452 1.00 96.00 190 ASN A C 1
ATOM 1529 O O . ASN A 1 190 ? 4.564 4.220 -17.645 1.00 96.00 190 ASN A O 1
ATOM 1533 N N . LEU A 1 191 ? 6.159 2.849 -18.413 1.00 96.25 191 LEU A N 1
ATOM 1534 C CA . LEU A 1 191 ? 5.929 1.834 -17.380 1.00 96.25 191 LEU A CA 1
ATOM 1535 C C . LEU A 1 191 ? 6.288 2.350 -15.982 1.00 96.25 191 LEU A C 1
ATOM 1537 O O . LEU A 1 191 ? 5.550 2.085 -15.039 1.00 96.25 191 LEU A O 1
ATOM 1541 N N . ILE A 1 192 ? 7.399 3.079 -15.835 1.00 97.00 192 ILE A N 1
ATOM 1542 C CA . ILE A 1 192 ? 7.767 3.714 -14.561 1.00 97.00 192 ILE A CA 1
ATOM 1543 C C . ILE A 1 192 ? 6.650 4.660 -14.115 1.00 97.00 192 ILE A C 1
ATOM 1545 O O . ILE A 1 192 ? 6.214 4.565 -12.970 1.00 97.00 192 ILE A O 1
ATOM 1549 N N . ASP A 1 193 ? 6.149 5.506 -15.017 1.00 97.69 193 ASP A N 1
ATOM 1550 C CA . ASP A 1 193 ? 5.072 6.454 -14.723 1.00 97.69 193 ASP A CA 1
ATOM 1551 C C . ASP A 1 193 ? 3.763 5.742 -14.341 1.00 97.69 193 ASP A C 1
ATOM 1553 O O . ASP A 1 193 ? 3.091 6.148 -13.391 1.00 97.69 193 ASP A O 1
ATOM 1557 N N . GLU A 1 194 ? 3.416 4.646 -15.023 1.00 97.62 194 GLU A N 1
ATOM 1558 C CA . GLU A 1 194 ? 2.257 3.811 -14.686 1.00 97.62 194 GLU A CA 1
ATOM 1559 C C . GLU A 1 194 ? 2.378 3.217 -13.274 1.00 97.62 194 GLU A C 1
ATOM 1561 O O . GLU A 1 194 ? 1.466 3.376 -12.460 1.00 97.62 194 GLU A O 1
ATOM 1566 N N . TYR A 1 195 ? 3.515 2.591 -12.943 1.00 97.94 195 TYR A N 1
ATOM 1567 C CA . TYR A 1 195 ? 3.760 2.042 -11.604 1.00 97.94 195 TYR A CA 1
ATOM 1568 C C . TYR A 1 195 ? 3.787 3.131 -10.525 1.00 97.94 195 TYR A C 1
ATOM 1570 O O . TYR A 1 195 ? 3.265 2.922 -9.429 1.00 97.94 195 TYR A O 1
ATOM 1578 N N . GLN A 1 196 ? 4.355 4.302 -10.823 1.00 97.81 196 GLN A N 1
ATOM 1579 C CA . GLN A 1 196 ? 4.362 5.441 -9.907 1.00 97.81 196 GLN A CA 1
ATOM 1580 C C . GLN A 1 196 ? 2.932 5.936 -9.638 1.00 97.81 196 GLN A C 1
ATOM 1582 O O . GLN A 1 196 ? 2.561 6.169 -8.487 1.00 97.81 196 GLN A O 1
ATOM 1587 N N . GLY A 1 197 ? 2.097 6.015 -10.679 1.00 98.00 197 GLY A N 1
ATOM 1588 C CA . GLY A 1 197 ? 0.686 6.375 -10.558 1.00 98.00 197 GLY A CA 1
ATOM 1589 C C . GLY A 1 197 ? -0.121 5.377 -9.721 1.00 98.00 197 GLY A C 1
ATOM 1590 O O . GLY A 1 197 ? -0.958 5.787 -8.910 1.00 98.00 197 GLY A O 1
ATOM 1591 N N . GLU A 1 198 ? 0.145 4.075 -9.863 1.00 98.25 198 GLU A N 1
ATOM 1592 C CA . GLU A 1 198 ? -0.451 3.051 -8.994 1.00 98.25 198 GLU A CA 1
ATOM 1593 C C . GLU A 1 198 ? 0.006 3.204 -7.541 1.00 98.25 198 GLU A C 1
ATOM 1595 O O . GLU A 1 198 ? -0.829 3.187 -6.636 1.00 98.25 198 GLU A O 1
ATOM 1600 N N . PHE A 1 199 ? 1.305 3.415 -7.309 1.00 97.81 199 PHE A N 1
ATOM 1601 C CA . PHE A 1 199 ? 1.863 3.616 -5.972 1.00 97.81 199 PHE A CA 1
ATOM 1602 C C . PHE A 1 199 ? 1.219 4.807 -5.251 1.00 97.81 199 PHE A C 1
ATOM 1604 O O . PHE A 1 199 ? 0.764 4.683 -4.110 1.00 97.81 199 PHE A O 1
ATOM 1611 N N . ASP A 1 200 ? 1.111 5.946 -5.936 1.00 97.94 200 ASP A N 1
ATOM 1612 C CA . ASP A 1 200 ? 0.491 7.156 -5.398 1.00 97.94 200 ASP A CA 1
ATOM 1613 C C . ASP A 1 200 ? -0.996 6.937 -5.085 1.00 97.94 200 ASP A C 1
ATOM 1615 O O . ASP A 1 200 ? -1.510 7.401 -4.057 1.00 97.94 200 ASP A O 1
ATOM 1619 N N . PHE A 1 201 ? -1.704 6.193 -5.942 1.00 98.31 201 PHE A N 1
ATOM 1620 C CA . PHE A 1 201 ? -3.095 5.831 -5.693 1.00 98.31 201 PHE A CA 1
ATOM 1621 C C . PHE A 1 201 ? -3.240 4.920 -4.468 1.00 98.31 201 PHE A C 1
ATOM 1623 O O . PHE A 1 201 ? -4.109 5.169 -3.627 1.00 98.31 201 PHE A O 1
ATOM 1630 N N . VAL A 1 202 ? -2.378 3.909 -4.330 1.00 97.69 202 VAL A N 1
ATOM 1631 C CA . VAL A 1 202 ? -2.366 2.994 -3.181 1.00 97.69 202 VAL A CA 1
ATOM 1632 C C . VAL A 1 202 ? -2.102 3.761 -1.884 1.00 97.69 202 VAL A C 1
ATOM 1634 O O . VAL A 1 202 ? -2.864 3.616 -0.925 1.00 97.69 202 VAL A O 1
ATOM 1637 N N . LEU A 1 203 ? -1.113 4.661 -1.863 1.00 97.25 203 LEU A N 1
ATOM 1638 C CA . LEU A 1 203 ? -0.853 5.539 -0.717 1.00 97.25 203 LEU A CA 1
ATOM 1639 C C . LEU A 1 203 ? -2.077 6.382 -0.351 1.00 97.25 203 LEU A C 1
ATOM 1641 O O . LEU A 1 203 ? -2.485 6.436 0.811 1.00 97.25 203 LEU A O 1
ATOM 1645 N N . LYS A 1 204 ? -2.714 7.003 -1.347 1.00 97.31 204 LYS A N 1
ATOM 1646 C CA . LYS A 1 204 ? -3.929 7.801 -1.146 1.00 97.31 204 LYS A CA 1
ATOM 1647 C C . LYS A 1 204 ? -5.087 6.967 -0.597 1.00 97.31 204 LYS A C 1
ATOM 1649 O O . LYS A 1 204 ? -5.855 7.471 0.233 1.00 97.31 204 LYS A O 1
ATOM 1654 N N . ALA A 1 205 ? -5.222 5.717 -1.036 1.00 96.88 205 ALA A N 1
ATOM 1655 C CA . ALA A 1 205 ? -6.220 4.783 -0.534 1.00 96.88 205 ALA A CA 1
ATOM 1656 C C . ALA A 1 205 ? -5.962 4.435 0.938 1.00 96.88 205 ALA A C 1
ATOM 1658 O O . ALA A 1 205 ? -6.847 4.658 1.765 1.00 96.88 205 ALA A O 1
ATOM 1659 N N . MET A 1 206 ? -4.738 4.018 1.290 1.00 96.44 206 MET A N 1
ATOM 1660 C CA . MET A 1 206 ? -4.325 3.743 2.676 1.00 96.44 206 MET A CA 1
ATOM 1661 C C . MET A 1 206 ? -4.616 4.930 3.594 1.00 96.44 206 MET A C 1
ATOM 1663 O O . MET A 1 206 ? -5.252 4.790 4.639 1.00 96.44 206 MET A O 1
ATOM 1667 N N . SER A 1 207 ? -4.182 6.125 3.190 1.00 95.88 207 SER A N 1
ATOM 1668 C CA . SER A 1 207 ? -4.388 7.348 3.959 1.00 95.88 207 SER A CA 1
ATOM 1669 C C . SER A 1 207 ? -5.876 7.680 4.106 1.00 95.88 207 SER A C 1
ATOM 1671 O O . SER A 1 207 ? -6.312 8.090 5.180 1.00 95.88 207 SER A O 1
ATOM 1673 N N . THR A 1 208 ? -6.685 7.453 3.065 1.00 95.38 208 THR A N 1
ATOM 1674 C CA . THR A 1 208 ? -8.142 7.652 3.124 1.00 95.38 208 THR A CA 1
ATOM 1675 C C . THR A 1 208 ? -8.818 6.659 4.069 1.00 95.38 208 THR A C 1
ATOM 1677 O O . THR A 1 208 ? -9.660 7.079 4.864 1.00 95.38 208 THR A O 1
ATOM 1680 N N . PHE A 1 209 ? -8.431 5.383 4.032 1.00 95.00 209 PHE A N 1
ATOM 1681 C CA . PHE A 1 209 ? -8.921 4.359 4.956 1.00 95.00 209 PHE A CA 1
ATOM 1682 C C . PHE A 1 209 ? -8.577 4.703 6.406 1.00 95.00 209 PHE A C 1
ATOM 1684 O O . PHE A 1 209 ? -9.450 4.664 7.269 1.00 95.00 209 PHE A O 1
ATOM 1691 N N . SER A 1 210 ? -7.345 5.134 6.675 1.00 94.00 210 SER A N 1
ATOM 1692 C CA . SER A 1 210 ? -6.930 5.553 8.018 1.00 94.00 210 SER A CA 1
ATOM 1693 C C . SER A 1 210 ? -7.725 6.738 8.550 1.00 94.00 210 SER A C 1
ATOM 1695 O O . SER A 1 210 ? -8.181 6.690 9.690 1.00 94.00 210 SER A O 1
ATOM 1697 N N . VAL A 1 211 ? -7.931 7.781 7.739 1.00 92.88 211 VAL A N 1
ATOM 1698 C CA . VAL A 1 211 ? -8.737 8.945 8.149 1.00 92.88 211 VAL A CA 1
ATOM 1699 C C . VAL A 1 211 ? -10.193 8.541 8.387 1.00 92.88 211 VAL A C 1
ATOM 1701 O O . VAL A 1 211 ? -10.813 9.006 9.342 1.00 92.88 211 VAL A O 1
ATOM 1704 N N . PHE A 1 212 ? -10.749 7.641 7.570 1.00 92.31 212 PHE A N 1
ATOM 1705 C CA . PHE A 1 212 ? -12.091 7.117 7.815 1.00 92.31 212 PHE A CA 1
ATOM 1706 C C . PHE A 1 212 ? -12.184 6.375 9.152 1.00 92.31 212 PHE A C 1
ATOM 1708 O O . PHE A 1 212 ? -13.096 6.656 9.931 1.00 92.31 212 PHE A O 1
ATOM 1715 N N . LEU A 1 213 ? -11.243 5.468 9.431 1.00 90.94 213 LEU A N 1
ATOM 1716 C CA . LEU A 1 213 ? -11.215 4.717 10.686 1.00 90.94 213 LEU A CA 1
ATOM 1717 C C . LEU A 1 213 ? -11.019 5.631 11.895 1.00 90.94 213 LEU A C 1
ATOM 1719 O O . LEU A 1 213 ? -11.644 5.411 12.926 1.00 90.94 213 LEU A O 1
ATOM 1723 N N . GLN A 1 214 ? -10.206 6.681 11.770 1.00 89.50 214 GLN A N 1
ATOM 1724 C CA . GLN A 1 214 ? -10.028 7.667 12.833 1.00 89.50 214 GLN A CA 1
ATOM 1725 C C . GLN A 1 214 ? -11.323 8.439 13.126 1.00 89.50 214 GLN A C 1
ATOM 1727 O O . GLN A 1 214 ? -11.618 8.714 14.286 1.00 89.50 214 GLN A O 1
ATOM 1732 N N . ASN A 1 215 ? -12.091 8.777 12.089 1.00 87.88 215 ASN A N 1
ATOM 1733 C CA . ASN A 1 215 ? -13.296 9.594 12.224 1.00 87.88 215 ASN A CA 1
ATOM 1734 C C . ASN A 1 215 ? -14.546 8.797 12.622 1.00 87.88 215 ASN A C 1
ATOM 1736 O O . ASN A 1 215 ? -15.499 9.391 13.121 1.00 87.88 215 ASN A O 1
ATOM 1740 N N . ASN A 1 216 ? -14.577 7.486 12.362 1.00 86.62 216 ASN A N 1
ATOM 1741 C CA . ASN A 1 216 ? -15.770 6.655 12.566 1.00 86.62 216 ASN A CA 1
ATOM 1742 C C . ASN A 1 216 ? -15.550 5.473 13.522 1.00 86.62 216 ASN A C 1
ATOM 1744 O O . ASN A 1 216 ? -16.521 4.850 13.941 1.00 86.62 216 ASN A O 1
ATOM 1748 N N . GLY A 1 217 ? -14.307 5.146 13.876 1.00 80.62 217 GLY A N 1
ATOM 1749 C CA . GLY A 1 217 ? -14.010 4.045 14.785 1.00 80.62 217 GLY A CA 1
ATOM 1750 C C . GLY A 1 217 ? -14.505 4.326 16.203 1.00 80.62 217 GLY A C 1
ATOM 1751 O O . GLY A 1 217 ? -14.154 5.339 16.802 1.00 80.62 217 GLY A O 1
ATOM 1752 N N . ILE A 1 218 ? -15.276 3.391 16.768 1.00 71.44 218 ILE A N 1
ATOM 1753 C CA . ILE A 1 218 ? -15.766 3.458 18.161 1.00 71.44 218 ILE A CA 1
ATOM 1754 C C . ILE A 1 218 ? -14.588 3.457 19.146 1.00 71.44 218 ILE A C 1
ATOM 1756 O O . ILE A 1 218 ? -14.594 4.127 20.175 1.00 71.44 218 ILE A O 1
ATOM 1760 N N . THR A 1 219 ? -13.540 2.704 18.818 1.00 70.12 219 THR A N 1
ATOM 1761 C CA . THR A 1 219 ? -12.284 2.695 19.568 1.00 70.12 219 THR A CA 1
ATOM 1762 C C . THR A 1 219 ? -11.289 3.671 18.952 1.00 70.12 219 THR A C 1
ATOM 1764 O O . THR A 1 219 ? -11.079 3.617 17.740 1.00 70.12 219 THR A O 1
ATOM 1767 N N . LEU A 1 220 ? -10.587 4.448 19.790 1.00 58.59 220 LEU A N 1
ATOM 1768 C CA . LEU A 1 220 ? -9.380 5.225 19.450 1.00 58.59 220 LEU A CA 1
ATOM 1769 C C . LEU A 1 220 ? -8.222 4.291 19.043 1.00 58.59 220 LEU A C 1
ATOM 1771 O O . LEU A 1 220 ? -7.163 4.219 19.671 1.00 58.59 220 LEU A O 1
ATOM 1775 N N . LYS A 1 221 ? -8.413 3.514 17.982 1.00 64.19 221 LYS A N 1
ATOM 1776 C CA . LYS A 1 221 ? -7.359 2.735 17.355 1.00 64.19 221 LYS A CA 1
ATOM 1777 C C . LYS A 1 221 ? -6.576 3.727 16.513 1.00 64.19 221 LYS A C 1
ATOM 1779 O O . LYS A 1 221 ? -6.927 3.999 15.376 1.00 64.19 221 LYS A O 1
ATOM 1784 N N . GLY A 1 222 ? -5.513 4.283 17.100 1.00 73.44 222 GLY A N 1
ATOM 1785 C CA . GLY A 1 222 ? -4.542 5.088 16.348 1.00 73.44 222 GLY A CA 1
ATOM 1786 C C . GLY A 1 222 ? -4.142 4.400 15.036 1.00 73.44 222 GLY A C 1
ATOM 1787 O O . GLY A 1 222 ? -4.190 3.169 14.977 1.00 73.44 222 GLY A O 1
ATOM 1788 N N . ASN A 1 223 ? -3.771 5.202 14.038 1.00 88.38 223 ASN A N 1
ATOM 1789 C CA . ASN A 1 223 ? -3.502 4.855 12.638 1.00 88.38 223 ASN A CA 1
ATOM 1790 C C . ASN A 1 223 ? -3.097 3.379 12.404 1.00 88.38 223 ASN A C 1
ATOM 1792 O O . ASN A 1 223 ? -1.987 2.953 12.732 1.00 88.38 223 ASN A O 1
ATOM 1796 N N . LEU A 1 224 ? -4.033 2.588 11.861 1.00 90.44 224 LEU A N 1
ATOM 1797 C CA . LEU A 1 224 ? -3.884 1.140 11.673 1.00 90.44 224 LEU A CA 1
ATOM 1798 C C . LEU A 1 224 ? -2.706 0.798 10.753 1.00 90.44 224 LEU A C 1
ATOM 1800 O O . LEU A 1 224 ? -1.892 -0.065 11.088 1.00 90.44 224 LEU A O 1
ATOM 1804 N N . PHE A 1 225 ? -2.601 1.495 9.622 1.00 93.19 225 PHE A N 1
ATOM 1805 C CA . PHE A 1 225 ? -1.537 1.279 8.645 1.00 93.19 225 PHE A CA 1
ATOM 1806 C C . PHE A 1 225 ? -0.173 1.671 9.207 1.00 93.19 225 PHE A C 1
ATOM 1808 O O . PHE A 1 225 ? 0.781 0.918 9.050 1.00 93.19 225 PHE A O 1
ATOM 1815 N N . GLU A 1 226 ? -0.080 2.783 9.939 1.00 94.56 226 GLU A N 1
ATOM 1816 C CA . GLU A 1 226 ? 1.163 3.178 10.608 1.00 94.56 226 GLU A CA 1
ATOM 1817 C C . GLU A 1 226 ? 1.628 2.111 11.600 1.00 94.56 226 GLU A C 1
ATOM 1819 O O . GLU A 1 226 ? 2.785 1.700 11.576 1.00 94.56 226 GLU A O 1
ATOM 1824 N N . LYS A 1 227 ? 0.721 1.603 12.443 1.00 92.12 227 LYS A N 1
ATOM 1825 C CA . LYS A 1 227 ? 1.052 0.536 13.396 1.00 92.12 227 LYS A CA 1
ATOM 1826 C C . LYS A 1 227 ? 1.547 -0.723 12.695 1.00 92.12 227 LYS A C 1
ATOM 1828 O O . LYS A 1 227 ? 2.501 -1.338 13.169 1.00 92.12 227 LYS A O 1
ATOM 1833 N N . HIS A 1 228 ? 0.911 -1.123 11.597 1.00 91.56 228 HIS A N 1
ATOM 1834 C CA . HIS A 1 228 ? 1.361 -2.279 10.825 1.00 91.56 228 HIS A CA 1
ATOM 1835 C C . HIS A 1 228 ? 2.710 -2.031 10.153 1.00 91.56 228 HIS A C 1
ATOM 1837 O O . HIS A 1 228 ? 3.596 -2.873 10.267 1.00 91.56 228 HIS A O 1
ATOM 1843 N N . LEU A 1 229 ? 2.923 -0.859 9.564 1.00 93.69 229 LEU A N 1
ATOM 1844 C CA . LEU A 1 229 ? 4.204 -0.498 8.967 1.00 93.69 229 LEU A CA 1
ATOM 1845 C C . LEU A 1 229 ? 5.341 -0.504 9.993 1.00 93.69 229 LEU A C 1
ATOM 1847 O O . LEU A 1 229 ? 6.402 -1.068 9.741 1.00 93.69 229 LEU A O 1
ATOM 1851 N N . GLN A 1 230 ? 5.100 0.032 11.192 1.00 95.12 230 GLN A N 1
ATOM 1852 C CA . GLN A 1 230 ? 6.063 -0.035 12.290 1.00 95.12 230 GLN A CA 1
ATOM 1853 C C . GLN A 1 230 ? 6.364 -1.481 12.699 1.00 95.12 230 GLN A C 1
ATOM 1855 O O . GLN A 1 230 ? 7.520 -1.807 12.967 1.00 95.12 230 GLN A O 1
ATOM 1860 N N . LYS A 1 231 ? 5.370 -2.383 12.694 1.00 93.75 231 LYS A N 1
ATOM 1861 C CA . LYS A 1 231 ? 5.615 -3.819 12.918 1.00 93.75 231 LYS A CA 1
ATOM 1862 C C . LYS A 1 231 ? 6.519 -4.413 11.836 1.00 93.75 231 LYS A C 1
ATOM 1864 O O . LYS A 1 231 ? 7.452 -5.124 12.199 1.00 93.75 231 LYS A O 1
ATOM 1869 N N . PHE A 1 232 ? 6.300 -4.098 10.557 1.00 91.19 232 PHE A N 1
ATOM 1870 C CA . PHE A 1 232 ? 7.168 -4.557 9.462 1.00 91.19 232 PHE A CA 1
ATOM 1871 C C . PHE A 1 232 ? 8.599 -4.026 9.604 1.00 91.19 232 PHE A C 1
ATOM 1873 O O . PHE A 1 232 ? 9.548 -4.802 9.526 1.00 91.19 232 PHE A O 1
ATOM 1880 N N . ILE A 1 233 ? 8.767 -2.735 9.906 1.00 94.44 233 ILE A N 1
ATOM 1881 C CA . ILE A 1 233 ? 10.083 -2.118 10.137 1.00 94.44 233 ILE A CA 1
ATOM 1882 C C . ILE A 1 233 ? 10.797 -2.781 11.322 1.00 94.44 233 ILE A C 1
ATOM 1884 O O . ILE A 1 233 ? 11.981 -3.106 11.238 1.00 94.44 233 ILE A O 1
ATOM 1888 N N . LEU A 1 234 ? 10.094 -2.999 12.436 1.00 95.06 234 LEU A N 1
ATOM 1889 C CA . LEU A 1 234 ? 10.657 -3.656 13.616 1.00 95.06 234 LEU A CA 1
ATOM 1890 C C . LEU A 1 234 ? 11.011 -5.121 13.344 1.00 95.06 234 LEU A C 1
ATOM 1892 O O . LEU A 1 234 ? 12.049 -5.585 13.814 1.00 95.06 234 LEU A O 1
ATOM 1896 N N . ALA A 1 235 ? 10.172 -5.845 12.603 1.00 92.50 235 ALA A N 1
ATOM 1897 C CA . ALA A 1 235 ? 10.441 -7.222 12.206 1.00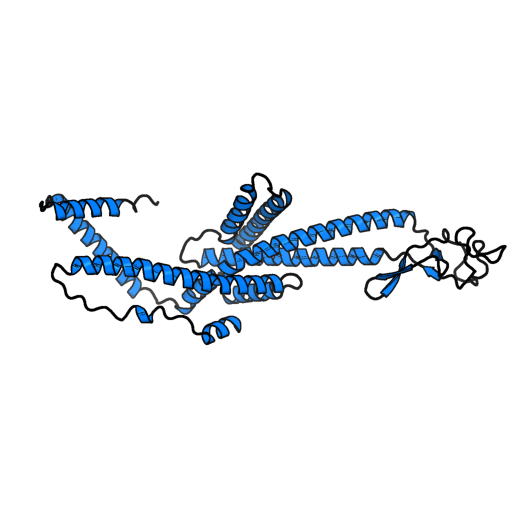 92.50 235 ALA A CA 1
ATOM 1898 C C . ALA A 1 235 ? 11.692 -7.306 11.322 1.00 92.50 235 ALA A C 1
ATOM 1900 O O . ALA A 1 235 ? 12.540 -8.162 11.561 1.00 92.50 235 ALA A O 1
ATOM 1901 N N . GLU A 1 236 ? 11.853 -6.380 10.374 1.00 93.31 236 GLU A N 1
ATOM 1902 C CA . GLU A 1 236 ? 13.037 -6.313 9.517 1.00 93.31 236 GLU A CA 1
ATOM 1903 C C . GLU A 1 236 ? 14.300 -5.990 10.326 1.00 93.31 236 GLU A C 1
ATOM 1905 O O . GLU A 1 236 ? 15.301 -6.694 10.223 1.00 93.31 236 GLU A O 1
ATOM 1910 N N . LYS A 1 237 ? 14.237 -5.003 11.232 1.00 94.19 237 LYS A N 1
ATOM 1911 C CA . LYS A 1 237 ? 15.358 -4.641 12.123 1.00 94.19 237 LYS A CA 1
ATOM 1912 C C . LYS A 1 237 ? 15.808 -5.789 13.031 1.00 94.19 237 LYS A C 1
ATOM 1914 O O . LYS A 1 237 ? 16.987 -5.872 13.366 1.00 94.19 237 LYS A O 1
ATOM 1919 N N . LYS A 1 238 ? 14.891 -6.670 13.442 1.00 95.31 238 LYS A N 1
ATOM 1920 C CA . LYS A 1 238 ? 15.194 -7.831 14.297 1.00 95.31 238 LYS A CA 1
ATOM 1921 C C . LYS A 1 238 ? 15.939 -8.951 13.566 1.00 95.31 238 LYS A C 1
ATOM 1923 O O . LYS A 1 238 ? 16.453 -9.856 14.223 1.00 95.31 238 LYS A O 1
ATOM 1928 N N . LYS A 1 239 ? 16.056 -8.914 12.234 1.00 94.25 239 LYS A N 1
ATOM 1929 C CA . LYS A 1 239 ? 16.815 -9.903 11.451 1.00 94.25 239 LYS A CA 1
ATOM 1930 C C . LYS A 1 239 ? 18.333 -9.667 11.558 1.00 94.25 239 LYS A C 1
ATOM 1932 O O . LYS A 1 239 ? 19.014 -9.544 10.554 1.00 94.25 239 LYS A O 1
ATOM 1937 N N . HIS A 1 240 ? 18.893 -9.666 12.771 1.00 76.50 240 HIS A N 1
ATOM 1938 C CA . HIS A 1 240 ? 20.274 -9.277 13.116 1.00 76.50 240 HIS A CA 1
ATOM 1939 C C . HIS A 1 240 ? 21.402 -9.644 12.120 1.00 76.50 240 HIS A C 1
ATOM 1941 O O . HIS A 1 240 ? 22.333 -8.862 11.965 1.00 76.50 240 HIS A O 1
ATOM 1947 N N . LYS A 1 241 ? 21.365 -10.821 11.471 1.00 79.88 241 LYS A N 1
ATOM 1948 C CA . LYS A 1 241 ? 22.418 -11.300 10.542 1.00 79.88 241 LYS A CA 1
ATOM 1949 C C . LYS A 1 241 ? 22.057 -11.219 9.049 1.00 79.88 241 LYS A C 1
ATOM 1951 O O . LYS A 1 241 ? 22.879 -11.585 8.217 1.00 79.88 241 LYS A O 1
ATOM 1956 N N . ARG A 1 242 ? 20.829 -10.826 8.703 1.00 81.06 242 ARG A N 1
ATOM 1957 C CA . ARG A 1 242 ? 20.300 -10.800 7.325 1.00 81.06 242 ARG A CA 1
ATOM 1958 C C . ARG A 1 242 ? 19.362 -9.614 7.104 1.00 81.06 242 ARG A C 1
ATOM 1960 O O . ARG A 1 242 ? 18.406 -9.732 6.343 1.00 81.06 242 ARG A O 1
ATOM 1967 N N . THR A 1 243 ? 19.576 -8.513 7.821 1.00 83.81 243 THR A N 1
ATOM 1968 C CA . THR A 1 243 ? 18.797 -7.300 7.587 1.00 83.81 243 THR A CA 1
ATOM 1969 C C . THR A 1 243 ? 19.080 -6.846 6.168 1.00 83.81 243 THR A C 1
ATOM 1971 O O . THR A 1 243 ? 20.210 -6.486 5.843 1.00 83.81 243 THR A O 1
ATOM 1974 N N . ASP A 1 244 ? 18.051 -6.892 5.337 1.00 89.94 244 ASP A N 1
ATOM 1975 C CA . ASP A 1 244 ? 18.097 -6.336 4.000 1.00 89.94 244 ASP A CA 1
ATOM 1976 C C . ASP A 1 244 ? 18.018 -4.808 4.143 1.00 89.94 244 ASP A C 1
ATOM 1978 O O . ASP A 1 244 ? 16.977 -4.246 4.505 1.00 89.94 244 ASP A O 1
ATOM 1982 N N . SER A 1 245 ? 19.165 -4.141 3.971 1.00 91.94 245 SER A N 1
ATOM 1983 C CA . SER A 1 245 ? 19.279 -2.686 4.104 1.00 91.94 245 SER A CA 1
ATOM 1984 C C . SER A 1 245 ? 18.366 -1.959 3.130 1.00 91.94 245 SER A C 1
ATOM 1986 O O . SER A 1 245 ? 17.794 -0.927 3.487 1.00 91.94 245 SER A O 1
ATOM 1988 N N . ASP A 1 246 ? 18.191 -2.521 1.937 1.00 89.75 246 ASP A N 1
ATOM 1989 C CA . ASP A 1 246 ? 17.435 -1.910 0.853 1.00 89.75 246 ASP A CA 1
ATOM 1990 C C . ASP A 1 246 ? 15.946 -2.023 1.157 1.00 89.75 246 ASP A C 1
ATOM 1992 O O . ASP A 1 246 ? 15.225 -1.024 1.116 1.00 89.75 246 ASP A O 1
ATOM 1996 N N . ARG A 1 247 ? 15.499 -3.198 1.617 1.00 90.12 247 ARG A N 1
ATOM 1997 C CA . ARG A 1 247 ? 14.130 -3.383 2.114 1.00 90.12 247 ARG A CA 1
ATOM 1998 C C . ARG A 1 247 ? 13.821 -2.470 3.296 1.00 90.12 247 ARG A C 1
ATOM 2000 O O . ARG A 1 247 ? 12.745 -1.875 3.359 1.00 90.12 247 ARG A O 1
ATOM 2007 N N . LEU A 1 248 ? 14.744 -2.334 4.250 1.00 93.19 248 LEU A N 1
ATOM 2008 C CA . LEU A 1 248 ? 14.547 -1.437 5.388 1.00 93.19 248 LEU A CA 1
ATOM 2009 C C . LEU A 1 248 ? 14.458 0.027 4.930 1.00 93.19 248 LEU A C 1
ATOM 2011 O O . LEU A 1 248 ? 13.617 0.775 5.434 1.00 93.19 248 LEU A O 1
ATOM 2015 N N . HIS A 1 249 ? 15.287 0.442 3.972 1.00 92.75 249 HIS A N 1
ATOM 2016 C CA . HIS A 1 249 ? 15.215 1.771 3.368 1.00 92.75 249 HIS A CA 1
ATOM 2017 C C . HIS A 1 249 ? 13.868 1.998 2.662 1.00 92.75 249 HIS A C 1
ATOM 2019 O O . HIS A 1 249 ? 13.213 3.009 2.917 1.00 92.75 249 HIS A O 1
ATOM 2025 N N . GLN A 1 250 ? 13.403 1.033 1.862 1.00 91.19 250 GLN A N 1
ATOM 2026 C CA . GLN A 1 250 ? 12.100 1.071 1.188 1.00 91.19 250 GLN A CA 1
ATOM 2027 C C . GLN A 1 250 ? 10.940 1.210 2.185 1.00 91.19 250 GLN A C 1
ATOM 2029 O O . GLN A 1 250 ? 10.100 2.092 2.022 1.00 91.19 250 GLN A O 1
ATOM 2034 N N . LEU A 1 251 ? 10.926 0.428 3.274 1.00 93.75 251 LEU A N 1
ATOM 2035 C CA . LEU A 1 251 ? 9.887 0.518 4.310 1.00 93.75 251 LEU A CA 1
ATOM 2036 C C . LEU A 1 251 ? 9.876 1.879 5.026 1.00 93.75 251 LEU A C 1
ATOM 2038 O O . LEU A 1 251 ? 8.807 2.422 5.309 1.00 93.75 251 LEU A O 1
ATOM 2042 N N . ASN A 1 252 ? 11.048 2.452 5.314 1.00 95.19 252 ASN A N 1
ATOM 2043 C CA . ASN A 1 252 ? 11.129 3.785 5.918 1.00 95.19 252 ASN A CA 1
ATOM 2044 C C . ASN A 1 252 ? 10.684 4.878 4.935 1.00 95.19 252 ASN A C 1
ATOM 2046 O O . ASN A 1 252 ? 9.937 5.775 5.323 1.00 95.19 252 ASN A O 1
ATOM 2050 N N . SER A 1 253 ? 11.090 4.781 3.666 1.00 94.81 253 SER A N 1
ATOM 2051 C CA . SER A 1 253 ? 10.637 5.681 2.601 1.00 94.81 253 SER A CA 1
ATOM 2052 C C . SER A 1 253 ? 9.115 5.621 2.445 1.00 94.81 253 SER A C 1
ATOM 2054 O O . SER A 1 253 ? 8.450 6.657 2.476 1.00 94.81 253 SER A O 1
ATOM 2056 N N . LEU A 1 254 ? 8.544 4.412 2.412 1.00 95.44 254 LEU A N 1
ATOM 2057 C CA . LEU A 1 254 ? 7.101 4.192 2.384 1.00 95.44 254 LEU A CA 1
ATOM 2058 C C . LEU A 1 254 ? 6.409 4.832 3.593 1.00 95.44 254 LEU A C 1
ATOM 2060 O O . LEU A 1 254 ? 5.370 5.467 3.435 1.00 95.44 254 LEU A O 1
ATOM 2064 N N . SER A 1 255 ? 6.998 4.719 4.788 1.00 96.00 255 SER A N 1
ATOM 2065 C CA . SER A 1 255 ? 6.461 5.343 6.003 1.00 96.00 255 SER A CA 1
ATOM 2066 C C . SER A 1 255 ? 6.400 6.857 5.900 1.00 96.00 255 SER A C 1
ATOM 2068 O O . SER A 1 255 ? 5.405 7.448 6.314 1.00 96.00 255 SER A O 1
ATOM 2070 N N . ILE A 1 256 ? 7.437 7.488 5.356 1.00 96.75 256 ILE A N 1
ATOM 2071 C CA . ILE A 1 256 ? 7.479 8.942 5.177 1.00 96.75 256 ILE A CA 1
ATOM 2072 C C . ILE A 1 256 ? 6.429 9.372 4.149 1.00 96.75 256 ILE A C 1
ATOM 2074 O O . ILE A 1 256 ? 5.613 10.249 4.437 1.00 96.75 256 ILE A O 1
ATOM 2078 N N . SER A 1 257 ? 6.394 8.720 2.985 1.00 96.38 257 SER A N 1
ATOM 2079 C CA . SER A 1 257 ? 5.430 9.020 1.920 1.00 96.38 257 SER A CA 1
ATOM 2080 C C . SER A 1 257 ? 3.987 8.854 2.396 1.00 96.38 257 SER A C 1
ATOM 2082 O O . SER A 1 257 ? 3.161 9.746 2.204 1.00 96.38 257 SER A O 1
ATOM 2084 N N . TYR A 1 258 ? 3.697 7.761 3.104 1.00 97.00 258 TYR A N 1
ATOM 2085 C CA . TYR A 1 258 ? 2.391 7.516 3.705 1.00 97.00 258 TYR A CA 1
ATOM 2086 C C . TYR A 1 258 ? 1.988 8.608 4.704 1.00 97.00 258 TYR A C 1
ATOM 2088 O O . TYR A 1 258 ? 0.869 9.117 4.629 1.00 97.00 258 TYR A O 1
ATOM 2096 N N . GLN A 1 259 ? 2.884 8.994 5.620 1.00 96.69 259 GLN A N 1
ATOM 2097 C CA . GLN A 1 259 ? 2.600 10.040 6.607 1.00 96.69 259 GLN A CA 1
ATOM 2098 C C . GLN A 1 259 ? 2.325 11.390 5.943 1.00 96.69 259 GLN A C 1
ATOM 2100 O O . GLN A 1 259 ? 1.382 12.081 6.325 1.00 96.69 259 GLN A O 1
ATOM 2105 N N . ASN A 1 260 ? 3.085 11.737 4.903 1.00 96.62 260 ASN A N 1
ATOM 2106 C CA . ASN A 1 260 ? 2.876 12.972 4.153 1.00 96.62 260 ASN A CA 1
ATOM 2107 C C . ASN A 1 260 ? 1.487 13.005 3.500 1.00 96.62 260 ASN A C 1
ATOM 2109 O O . ASN A 1 260 ? 0.742 13.966 3.690 1.00 96.62 260 ASN A O 1
ATOM 2113 N N . VAL A 1 261 ? 1.098 11.939 2.790 1.00 96.62 261 VAL A N 1
ATOM 2114 C CA . VAL A 1 261 ? -0.228 11.848 2.152 1.00 96.62 261 VAL A CA 1
ATOM 2115 C C . VAL A 1 261 ? -1.344 11.822 3.201 1.00 96.62 261 VAL A C 1
ATOM 2117 O O . VAL A 1 261 ? -2.363 12.495 3.042 1.00 96.62 261 VAL A O 1
ATOM 2120 N N . TYR A 1 262 ? -1.143 11.110 4.309 1.00 95.50 262 TYR A N 1
ATOM 2121 C CA . TYR A 1 262 ? -2.090 11.045 5.420 1.00 95.50 262 TYR A CA 1
ATOM 2122 C C . TYR A 1 262 ? -2.356 12.417 6.042 1.00 95.50 262 TYR A C 1
ATOM 2124 O O . TYR A 1 262 ? -3.516 12.811 6.169 1.00 95.50 262 TYR A O 1
ATOM 2132 N N . ILE A 1 263 ? -1.304 13.172 6.367 1.00 94.62 263 ILE A N 1
ATOM 2133 C CA . ILE A 1 263 ? -1.421 14.523 6.927 1.00 94.62 263 ILE A CA 1
ATOM 2134 C C . ILE A 1 263 ? -2.124 15.459 5.939 1.00 94.62 263 ILE A C 1
ATOM 2136 O O . ILE A 1 263 ? -2.983 16.239 6.353 1.00 94.62 263 ILE A O 1
ATOM 2140 N N . THR A 1 264 ? -1.807 15.371 4.645 1.00 95.56 264 THR A N 1
ATOM 2141 C CA . THR A 1 264 ? -2.473 16.165 3.602 1.00 95.56 264 THR A CA 1
ATOM 2142 C C . THR A 1 264 ? -3.975 15.879 3.564 1.00 95.56 264 THR A C 1
ATOM 2144 O O . THR A 1 264 ? -4.775 16.803 3.697 1.00 95.56 264 THR A O 1
ATOM 2147 N N . ILE A 1 265 ? -4.380 14.606 3.509 1.00 94.31 265 ILE A N 1
ATOM 2148 C CA . ILE A 1 265 ? -5.803 14.226 3.496 1.00 94.31 265 ILE A CA 1
ATOM 2149 C C . ILE A 1 265 ? -6.512 14.652 4.786 1.00 94.31 265 ILE A C 1
ATOM 2151 O O . ILE A 1 265 ? -7.658 15.103 4.732 1.00 94.31 265 ILE A O 1
ATOM 2155 N N . LEU A 1 266 ? -5.846 14.523 5.936 1.00 91.94 266 LEU A N 1
ATOM 2156 C CA . LEU A 1 266 ? -6.392 14.920 7.232 1.00 91.94 266 LEU A CA 1
ATOM 2157 C C . LEU A 1 266 ? -6.640 16.437 7.307 1.00 91.94 266 LEU A C 1
ATOM 2159 O O . LEU A 1 266 ? -7.636 16.862 7.884 1.00 91.94 266 LEU A O 1
ATOM 2163 N N . ARG A 1 267 ? -5.765 17.253 6.703 1.00 92.62 267 ARG A N 1
ATOM 2164 C CA . ARG A 1 267 ? -5.908 18.720 6.652 1.00 92.62 267 ARG A CA 1
ATOM 2165 C C . ARG A 1 267 ? -6.982 19.177 5.666 1.00 92.62 267 ARG A C 1
ATOM 2167 O O . ARG A 1 267 ? -7.724 20.109 5.961 1.00 92.62 267 ARG A O 1
ATOM 2174 N N . GLU A 1 268 ? -7.055 18.542 4.500 1.00 91.12 268 GLU A N 1
ATOM 2175 C CA . GLU A 1 268 ? -7.982 18.922 3.427 1.00 91.12 268 GLU A CA 1
ATOM 2176 C C . GLU A 1 268 ? -9.434 18.542 3.736 1.00 91.12 268 GLU A C 1
ATOM 2178 O O . GLU A 1 268 ? -10.372 19.255 3.368 1.00 91.12 268 GLU A O 1
ATOM 2183 N N . LYS A 1 269 ? -9.656 17.413 4.415 1.00 73.69 269 LYS A N 1
ATOM 2184 C CA . LYS A 1 269 ? -11.005 16.880 4.609 1.00 73.69 269 LYS A CA 1
ATOM 2185 C C . LYS A 1 269 ? -11.663 17.423 5.872 1.00 73.69 269 LYS A C 1
ATOM 2187 O O . LYS A 1 269 ? -11.701 16.767 6.906 1.00 73.69 269 LYS A O 1
ATOM 2192 N N . LYS A 1 270 ? -12.317 18.579 5.725 1.00 66.69 270 LYS A N 1
ATOM 2193 C CA . LYS A 1 270 ? -13.373 19.027 6.655 1.00 66.69 270 LYS A CA 1
ATOM 2194 C C . LYS A 1 270 ? -14.650 18.174 6.563 1.00 66.69 270 LYS A C 1
ATOM 2196 O O . LYS A 1 270 ? -15.460 18.190 7.483 1.00 66.69 270 LYS A O 1
ATOM 2201 N N . HIS A 1 271 ? -14.842 17.438 5.463 1.00 70.06 271 HIS A N 1
ATOM 2202 C CA . HIS A 1 271 ? -16.043 16.636 5.209 1.00 70.06 271 HIS A CA 1
ATOM 2203 C C . HIS A 1 271 ? -15.853 15.155 5.564 1.00 70.06 271 HIS A C 1
ATOM 2205 O O . HIS A 1 271 ? -14.811 14.558 5.277 1.00 70.06 271 HIS A O 1
ATOM 2211 N N . LYS A 1 272 ? -16.898 14.556 6.151 1.00 84.62 272 LYS A N 1
ATOM 2212 C CA . LYS A 1 272 ? -16.965 13.134 6.513 1.00 84.62 272 LYS A CA 1
ATOM 2213 C C . LYS A 1 272 ? -16.796 12.268 5.255 1.00 84.62 272 LYS A C 1
ATOM 2215 O O . LYS A 1 272 ? -17.477 12.482 4.256 1.00 84.62 272 LYS A O 1
ATOM 2220 N N . ILE A 1 273 ? -15.870 11.308 5.290 1.00 89.88 273 ILE A N 1
ATOM 2221 C CA . ILE A 1 273 ? -15.693 10.331 4.205 1.00 89.88 273 ILE A CA 1
ATOM 2222 C C . ILE A 1 273 ? -16.854 9.335 4.295 1.00 89.88 273 ILE A C 1
ATOM 2224 O O . ILE A 1 273 ? -16.979 8.652 5.309 1.00 89.88 273 ILE A O 1
ATOM 2228 N N . GLY A 1 274 ? -17.700 9.290 3.265 1.00 90.19 274 GLY A N 1
ATOM 2229 C CA . GLY A 1 274 ? -18.799 8.327 3.163 1.00 90.19 274 GLY A CA 1
ATOM 2230 C C . GLY A 1 274 ? -18.319 6.918 2.809 1.00 90.19 274 GLY A C 1
ATOM 2231 O O . GLY A 1 274 ? -17.235 6.753 2.247 1.00 90.19 274 GLY A O 1
ATOM 2232 N N . LEU A 1 275 ? -19.144 5.922 3.132 1.00 90.31 275 LEU A N 1
ATOM 2233 C CA . LEU A 1 275 ? -18.862 4.504 2.901 1.00 90.31 275 LEU A CA 1
ATOM 2234 C C . LEU A 1 275 ? -18.753 4.153 1.411 1.00 90.31 275 LEU A C 1
ATOM 2236 O O . LEU A 1 275 ? -17.818 3.459 1.023 1.00 90.31 275 LEU A O 1
ATOM 2240 N N . GLU A 1 276 ? -19.652 4.685 0.581 1.00 90.44 276 GLU A N 1
ATOM 2241 C CA . GLU A 1 276 ? -19.672 4.463 -0.875 1.00 90.44 276 GLU A CA 1
ATOM 2242 C C . GLU A 1 276 ? -18.313 4.794 -1.500 1.00 90.44 276 GLU A C 1
ATOM 2244 O O . GLU A 1 276 ? -17.700 3.984 -2.189 1.00 90.44 276 GLU A O 1
ATOM 2249 N N . LYS A 1 277 ? -17.740 5.938 -1.112 1.00 93.62 277 LYS A N 1
ATOM 2250 C CA . LYS A 1 277 ? -16.414 6.357 -1.569 1.00 93.62 277 LYS A CA 1
ATOM 2251 C C . LYS A 1 277 ? -15.310 5.366 -1.192 1.00 93.62 277 LYS A C 1
ATOM 2253 O O . LYS A 1 277 ? -14.303 5.282 -1.891 1.00 93.62 277 LYS A O 1
ATOM 2258 N N . LEU A 1 278 ? -15.433 4.664 -0.068 1.00 94.44 278 LEU A N 1
ATOM 2259 C CA . LEU A 1 278 ? -14.451 3.652 0.318 1.00 94.44 278 LEU A CA 1
ATOM 2260 C C . LEU A 1 278 ? -14.586 2.384 -0.510 1.00 94.44 278 LEU A C 1
ATOM 2262 O O . LEU A 1 278 ? -13.564 1.806 -0.872 1.00 94.44 278 LEU A O 1
ATOM 2266 N N . GLN A 1 279 ? -15.818 1.977 -0.810 1.00 92.81 279 GLN A N 1
ATOM 2267 C CA . GLN A 1 279 ? -16.093 0.857 -1.704 1.00 92.81 279 GLN A CA 1
ATOM 2268 C C . GLN A 1 279 ? -15.570 1.157 -3.111 1.00 92.81 279 GLN A C 1
ATOM 2270 O O . GLN A 1 279 ? -14.876 0.318 -3.677 1.00 92.81 279 GLN A O 1
ATOM 2275 N N . ASP A 1 280 ? -15.757 2.381 -3.610 1.00 95.81 280 ASP A N 1
ATOM 2276 C CA . ASP A 1 280 ? -15.183 2.826 -4.885 1.00 95.81 280 ASP A CA 1
ATOM 2277 C C . ASP A 1 280 ? -13.652 2.749 -4.882 1.00 95.81 280 ASP A C 1
ATOM 2279 O O . ASP A 1 280 ? -13.036 2.263 -5.832 1.00 95.81 280 ASP A O 1
ATOM 2283 N N . ILE A 1 281 ? -13.010 3.215 -3.802 1.00 97.31 281 ILE A N 1
ATOM 2284 C CA . ILE A 1 281 ? -11.550 3.137 -3.659 1.00 97.31 281 ILE A CA 1
ATOM 2285 C C . ILE A 1 281 ? -11.095 1.677 -3.617 1.00 97.31 281 ILE A C 1
ATOM 2287 O O . ILE A 1 281 ? -10.113 1.342 -4.275 1.00 97.31 281 ILE A O 1
ATOM 2291 N N . ARG A 1 282 ? -11.799 0.810 -2.880 1.00 96.19 282 ARG A N 1
ATOM 2292 C CA . ARG A 1 282 ? -11.522 -0.632 -2.815 1.00 96.19 282 ARG A CA 1
ATOM 2293 C C . ARG A 1 282 ? -11.629 -1.269 -4.199 1.00 96.19 282 ARG A C 1
ATOM 2295 O O . ARG A 1 282 ? -10.697 -1.938 -4.629 1.00 96.19 282 ARG A O 1
ATOM 2302 N N . GLN A 1 283 ? -12.719 -1.016 -4.916 1.00 96.62 283 GLN A N 1
ATOM 2303 C CA . GLN A 1 283 ? -12.926 -1.566 -6.250 1.00 96.62 283 GLN A CA 1
ATOM 2304 C C . GLN A 1 283 ? -11.851 -1.081 -7.224 1.00 96.62 283 GLN A C 1
ATOM 2306 O O . GLN A 1 283 ? -11.304 -1.866 -7.995 1.00 96.62 283 GLN A O 1
ATOM 2311 N N . LYS A 1 284 ? -11.491 0.203 -7.139 1.00 98.00 284 LYS A N 1
ATOM 2312 C CA . LYS A 1 284 ? -10.432 0.778 -7.964 1.00 98.00 284 LYS A CA 1
ATOM 2313 C C . LYS A 1 284 ? -9.043 0.230 -7.624 1.00 98.00 284 LYS A C 1
ATOM 2315 O O . LYS A 1 284 ? -8.231 0.088 -8.531 1.00 98.00 284 LYS A O 1
ATOM 2320 N N . LEU A 1 285 ? -8.764 -0.099 -6.358 1.00 97.56 285 LEU A N 1
ATOM 2321 C CA . LEU A 1 285 ? -7.535 -0.806 -5.974 1.00 97.56 285 LEU A CA 1
ATOM 2322 C C . LEU A 1 285 ? -7.452 -2.168 -6.668 1.00 97.56 285 LEU A C 1
ATOM 2324 O O . LEU A 1 285 ? -6.402 -2.516 -7.193 1.00 97.56 285 LEU A O 1
ATOM 2328 N N . PHE A 1 286 ? -8.555 -2.914 -6.718 1.00 97.69 286 PHE A N 1
ATOM 2329 C CA . PHE A 1 286 ? -8.594 -4.226 -7.371 1.00 97.69 286 PHE A CA 1
ATOM 2330 C C . PHE A 1 286 ? -8.546 -4.146 -8.899 1.00 97.69 286 PHE A C 1
ATOM 2332 O O . PHE A 1 286 ? -8.136 -5.102 -9.550 1.00 97.69 286 PHE A O 1
ATOM 2339 N N . SER A 1 287 ? -8.916 -3.003 -9.479 1.00 97.88 287 SER A N 1
ATOM 2340 C CA . SER A 1 287 ? -8.861 -2.770 -10.922 1.00 97.88 287 SER A CA 1
ATOM 2341 C C . SER A 1 287 ? -7.562 -2.107 -11.398 1.00 97.88 287 SER A C 1
ATOM 2343 O O . SER A 1 287 ? -7.520 -1.637 -12.536 1.00 97.88 287 SER A O 1
ATOM 2345 N N . LEU A 1 288 ? -6.536 -1.975 -10.548 1.00 97.56 288 LEU A N 1
ATOM 2346 C CA . LEU A 1 288 ? -5.252 -1.408 -10.969 1.00 97.56 288 LEU A CA 1
ATOM 2347 C C . LEU A 1 288 ? -4.588 -2.303 -12.038 1.00 97.56 288 LEU A C 1
ATOM 2349 O O . LEU A 1 288 ? -4.522 -3.518 -11.824 1.00 97.56 288 LEU A O 1
ATOM 2353 N N . PRO A 1 289 ? -4.097 -1.735 -13.159 1.00 97.44 289 PRO A N 1
ATOM 2354 C CA . PRO A 1 289 ? -3.558 -2.497 -14.289 1.00 97.44 289 PRO A CA 1
ATOM 2355 C C . PRO A 1 289 ? -2.480 -3.531 -13.945 1.00 97.44 289 PRO A C 1
ATOM 2357 O O . PRO A 1 289 ? -2.538 -4.658 -14.435 1.00 97.44 289 PRO A O 1
ATOM 2360 N N . HIS A 1 290 ? -1.498 -3.161 -13.125 1.00 97.00 290 HIS A N 1
ATOM 2361 C CA . HIS A 1 290 ? -0.328 -3.995 -12.843 1.00 97.00 290 HIS A CA 1
ATOM 2362 C C . HIS A 1 290 ? -0.465 -4.764 -11.538 1.00 97.00 290 HIS A C 1
ATOM 2364 O O . HIS A 1 290 ? 0.017 -5.892 -11.428 1.00 97.00 290 HIS A O 1
ATOM 2370 N N . THR A 1 291 ? -1.110 -4.163 -10.538 1.00 96.75 291 THR A N 1
ATOM 2371 C CA . THR A 1 291 ? -1.114 -4.708 -9.175 1.00 96.75 291 THR A CA 1
ATOM 2372 C C . THR A 1 291 ? -2.476 -5.103 -8.628 1.00 96.75 291 THR A C 1
ATOM 2374 O O . THR A 1 291 ? -2.537 -5.847 -7.647 1.00 96.75 291 THR A O 1
ATOM 2377 N N . GLY A 1 292 ? -3.569 -4.690 -9.271 1.00 96.50 292 GLY A N 1
ATOM 2378 C CA . GLY A 1 292 ? -4.914 -4.857 -8.724 1.00 96.50 292 GLY A CA 1
ATOM 2379 C C . GLY A 1 292 ? -5.314 -6.314 -8.523 1.00 96.50 292 GLY A C 1
ATOM 2380 O O . GLY A 1 292 ? -5.854 -6.665 -7.473 1.00 96.50 292 GLY A O 1
ATOM 2381 N N . GLY A 1 293 ? -4.949 -7.182 -9.472 1.00 95.94 293 GLY A N 1
ATOM 2382 C CA . GLY A 1 293 ? -5.190 -8.623 -9.370 1.00 95.94 293 GLY A CA 1
ATOM 2383 C C . GLY A 1 293 ? -4.494 -9.264 -8.166 1.00 95.94 293 GLY A C 1
ATOM 2384 O O . GLY A 1 293 ? -5.116 -10.037 -7.444 1.00 95.94 293 GLY A O 1
ATOM 2385 N N . ASN A 1 294 ? -3.240 -8.886 -7.894 1.00 94.62 294 ASN A N 1
ATOM 2386 C CA . ASN A 1 294 ? -2.474 -9.419 -6.764 1.00 94.62 294 ASN A CA 1
ATOM 2387 C C . ASN A 1 294 ? -3.051 -8.942 -5.418 1.00 94.62 294 ASN A C 1
ATOM 2389 O O . ASN A 1 294 ? -3.239 -9.745 -4.501 1.00 94.62 294 ASN A O 1
ATOM 2393 N N . ILE A 1 295 ? -3.418 -7.656 -5.318 1.00 95.12 295 ILE A N 1
ATOM 2394 C CA . ILE A 1 295 ? -4.092 -7.127 -4.122 1.00 95.12 295 ILE A CA 1
ATOM 2395 C C . ILE A 1 295 ? -5.385 -7.914 -3.864 1.00 95.12 295 ILE A C 1
ATOM 2397 O O . ILE A 1 295 ? -5.620 -8.339 -2.733 1.00 95.12 295 ILE A O 1
ATOM 2401 N N . ALA A 1 296 ? -6.216 -8.109 -4.892 1.00 96.00 296 ALA A N 1
ATOM 2402 C CA . ALA A 1 296 ? -7.498 -8.796 -4.767 1.00 96.00 296 ALA A CA 1
ATOM 2403 C C . ALA A 1 296 ? -7.333 -10.267 -4.348 1.00 96.00 296 ALA A C 1
ATOM 2405 O O . ALA A 1 296 ? -8.006 -10.723 -3.424 1.00 96.00 296 ALA A O 1
ATOM 2406 N N . GLU A 1 297 ? -6.415 -10.998 -4.983 1.00 94.44 297 GLU A N 1
ATOM 2407 C CA . GLU A 1 297 ? -6.142 -12.403 -4.671 1.00 94.44 297 GLU A CA 1
ATOM 2408 C C . GLU A 1 297 ? -5.644 -12.577 -3.230 1.00 94.44 297 GLU A C 1
ATOM 2410 O O . GLU A 1 297 ? -6.194 -13.378 -2.466 1.00 94.44 297 GLU A O 1
ATOM 2415 N N . THR A 1 298 ? -4.658 -11.772 -2.827 1.00 92.00 298 THR A N 1
ATOM 2416 C CA . THR A 1 298 ? -4.087 -11.826 -1.475 1.00 92.00 298 THR A CA 1
ATOM 2417 C C . THR A 1 298 ? -5.129 -11.431 -0.430 1.00 92.00 298 THR A C 1
ATOM 2419 O O . THR A 1 298 ? -5.261 -12.098 0.592 1.00 92.00 298 THR A O 1
ATOM 2422 N N . PHE A 1 299 ? -5.951 -10.417 -0.707 1.00 93.38 299 PHE A N 1
ATOM 2423 C CA . PHE A 1 299 ? -7.057 -10.019 0.165 1.00 93.38 299 PHE A CA 1
ATOM 2424 C C . PHE A 1 299 ? -8.071 -11.153 0.388 1.00 93.38 299 PHE A C 1
ATOM 2426 O O . PHE A 1 299 ? -8.441 -11.436 1.531 1.00 93.38 299 PHE A O 1
ATOM 2433 N N . VAL A 1 300 ? -8.486 -11.844 -0.679 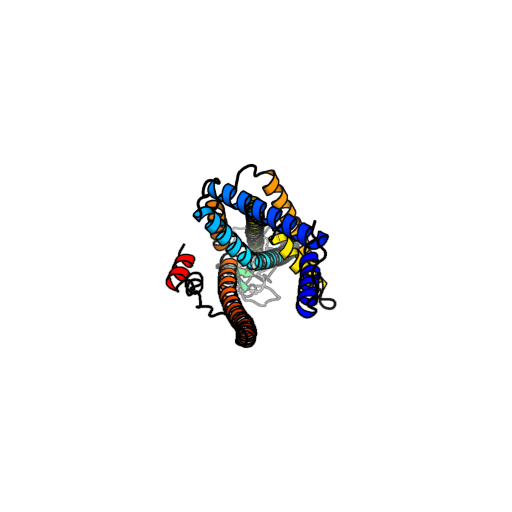1.00 93.19 300 VAL A N 1
ATOM 2434 C CA . VAL A 1 300 ? -9.393 -13.001 -0.581 1.00 93.19 300 VAL A CA 1
ATOM 2435 C C . VAL A 1 300 ? -8.748 -14.138 0.218 1.00 93.19 300 VAL A C 1
ATOM 2437 O O . VAL A 1 300 ? -9.424 -14.780 1.026 1.00 93.19 300 VAL A O 1
ATOM 2440 N N . SER A 1 301 ? -7.446 -14.371 0.035 1.00 90.88 301 SER A N 1
ATOM 2441 C CA . SER A 1 301 ? -6.683 -15.351 0.814 1.00 90.88 301 SER A CA 1
ATOM 2442 C C . SER A 1 301 ? -6.655 -15.003 2.308 1.00 90.88 301 SER A C 1
ATOM 2444 O O . SER A 1 301 ? -6.985 -15.851 3.139 1.00 90.88 301 SER A O 1
ATOM 2446 N N . CYS A 1 302 ? -6.375 -13.741 2.660 1.00 87.38 302 CYS A N 1
ATOM 2447 C CA . CYS A 1 302 ? -6.379 -13.258 4.044 1.00 87.38 302 CYS A CA 1
ATOM 2448 C C . CYS A 1 302 ? -7.744 -13.442 4.719 1.00 87.38 302 CYS A C 1
ATOM 2450 O O . CYS A 1 302 ? -7.803 -13.856 5.877 1.00 87.38 302 CYS A O 1
ATOM 2452 N N . ILE A 1 303 ? -8.844 -13.181 4.003 1.00 87.81 303 ILE A N 1
ATOM 2453 C CA . ILE A 1 303 ? -10.198 -13.414 4.525 1.00 87.81 303 ILE A CA 1
ATOM 2454 C C . ILE A 1 303 ? -10.415 -14.907 4.796 1.00 87.81 303 ILE A C 1
ATOM 2456 O O . ILE A 1 303 ? -10.810 -15.286 5.899 1.00 87.81 303 ILE A O 1
ATOM 2460 N N . LYS A 1 304 ? -10.120 -15.775 3.820 1.00 86.62 304 LYS A N 1
ATOM 2461 C CA . LYS A 1 304 ? -10.318 -17.228 3.955 1.00 86.62 304 LYS A CA 1
ATOM 2462 C C . LYS A 1 304 ? -9.471 -17.830 5.081 1.00 86.62 304 LYS A C 1
ATOM 2464 O O . LYS A 1 304 ? -9.985 -18.640 5.851 1.00 86.62 304 LYS A O 1
ATOM 2469 N N . GLY A 1 305 ? -8.209 -17.414 5.205 1.00 81.00 305 GLY A N 1
ATOM 2470 C CA . GLY A 1 305 ? -7.307 -17.852 6.274 1.00 81.00 305 GLY A CA 1
ATOM 2471 C C . GLY A 1 305 ? -7.765 -17.385 7.658 1.00 81.00 305 GLY A C 1
ATOM 2472 O O . GLY A 1 305 ? -7.808 -18.179 8.597 1.00 81.00 305 GLY A O 1
ATOM 2473 N N . GLY A 1 306 ? -8.223 -16.133 7.771 1.00 71.69 306 GLY A N 1
ATOM 2474 C CA . GLY A 1 306 ? -8.767 -15.590 9.018 1.00 71.69 306 GLY A CA 1
ATOM 2475 C C . GLY A 1 306 ? -9.999 -16.347 9.523 1.00 71.69 306 GLY A C 1
ATOM 2476 O O . GLY A 1 306 ? -10.140 -16.560 10.728 1.00 71.69 306 GLY A O 1
ATOM 2477 N N . HIS A 1 307 ? -10.863 -16.827 8.622 1.00 61.47 307 HIS A N 1
ATOM 2478 C CA . HIS A 1 307 ? -12.003 -17.668 8.998 1.00 61.47 307 HIS A CA 1
ATOM 2479 C C . HIS A 1 307 ? -11.582 -19.031 9.564 1.00 61.47 307 HIS A C 1
ATOM 2481 O O . HIS A 1 307 ? -12.226 -19.523 10.493 1.00 61.47 307 HIS A O 1
ATOM 2487 N N . GLN A 1 308 ? -10.504 -19.628 9.052 1.00 60.81 308 GLN A N 1
ATOM 2488 C CA . GLN A 1 308 ? -9.987 -20.904 9.556 1.00 60.81 308 GLN A CA 1
ATOM 2489 C C . GLN A 1 308 ? -9.343 -20.745 10.939 1.00 60.81 308 GLN A C 1
ATOM 2491 O O . GLN A 1 308 ? -9.642 -21.527 11.846 1.00 60.81 308 GLN A O 1
ATOM 2496 N N . ASP A 1 309 ? -8.551 -19.690 11.139 1.00 56.59 309 ASP A N 1
ATOM 2497 C CA . ASP A 1 309 ? -7.929 -19.386 12.433 1.00 56.59 309 ASP A CA 1
ATOM 2498 C C . ASP A 1 309 ? -8.959 -18.979 13.492 1.00 56.59 309 ASP A C 1
ATOM 2500 O O . ASP A 1 309 ? -8.857 -19.388 14.654 1.00 56.59 309 ASP A O 1
ATOM 2504 N N . PHE A 1 310 ? -9.989 -18.216 13.109 1.00 48.94 310 PHE A N 1
ATOM 2505 C CA . PHE A 1 310 ? -11.089 -17.872 14.006 1.00 48.94 310 PHE A CA 1
ATOM 2506 C C . PHE A 1 310 ? -11.896 -19.110 14.397 1.00 48.94 310 PHE A C 1
ATOM 2508 O O . PHE A 1 310 ? -12.136 -19.311 15.584 1.00 48.94 310 PHE A O 1
ATOM 2515 N N . ALA A 1 311 ? -12.255 -19.976 13.443 1.00 48.19 311 ALA A N 1
ATOM 2516 C CA . ALA A 1 311 ? -12.947 -21.228 13.742 1.00 48.19 311 ALA A CA 1
ATOM 2517 C C . ALA A 1 311 ? -12.129 -22.100 14.708 1.00 48.19 311 ALA A C 1
ATOM 2519 O O . ALA A 1 311 ? -12.659 -22.549 15.720 1.00 48.19 311 ALA A O 1
ATOM 2520 N N . ALA A 1 312 ? -10.824 -22.257 14.467 1.00 56.84 312 ALA A N 1
ATOM 2521 C CA . ALA A 1 312 ? -9.938 -23.008 15.356 1.00 56.84 312 ALA A CA 1
ATOM 2522 C C . ALA A 1 312 ? -9.803 -22.367 16.752 1.00 56.84 312 ALA A C 1
ATOM 2524 O O . ALA A 1 312 ? -9.731 -23.073 17.761 1.00 56.84 312 ALA A O 1
ATOM 2525 N N . THR A 1 313 ? -9.777 -21.034 16.827 1.00 48.34 313 THR A N 1
ATOM 2526 C CA . THR A 1 313 ? -9.674 -20.287 18.090 1.00 48.34 313 THR A CA 1
ATOM 2527 C C . THR A 1 313 ? -10.970 -20.347 18.891 1.00 48.34 313 THR A C 1
ATOM 2529 O O . THR A 1 313 ? -10.913 -20.555 20.101 1.00 48.34 313 THR A O 1
ATOM 2532 N N . VAL A 1 314 ? -12.128 -20.218 18.240 1.00 45.50 314 VAL A N 1
ATOM 2533 C CA . VAL A 1 314 ? -13.443 -20.371 18.876 1.00 45.50 314 VAL A CA 1
ATOM 2534 C C . VAL A 1 314 ? -13.604 -21.790 19.402 1.00 45.50 314 VAL A C 1
ATOM 2536 O O . VAL A 1 314 ? -13.890 -21.938 20.581 1.00 45.50 314 VAL A O 1
ATOM 2539 N N . THR A 1 315 ? -13.285 -22.821 18.614 1.00 54.88 315 THR A N 1
ATOM 2540 C CA . THR A 1 315 ? -13.339 -24.216 19.084 1.00 54.88 315 THR A CA 1
ATOM 2541 C C . THR A 1 315 ? -12.423 -24.452 20.292 1.00 54.88 315 THR A C 1
ATOM 2543 O O . THR A 1 315 ? -12.852 -25.027 21.288 1.00 54.88 315 THR A O 1
ATOM 2546 N N . LYS A 1 316 ? -11.189 -23.923 20.282 1.00 56.69 316 LYS A N 1
ATOM 2547 C CA . LYS A 1 316 ? -10.280 -24.007 21.445 1.00 56.69 316 LYS A CA 1
ATOM 2548 C C . LYS A 1 316 ? -10.774 -23.223 22.666 1.00 56.69 316 LYS A C 1
ATOM 2550 O O . LYS A 1 316 ? -10.530 -23.638 23.801 1.00 56.69 316 LYS A O 1
ATOM 2555 N N . CYS A 1 317 ? -11.409 -22.071 22.460 1.00 38.44 317 CYS A N 1
ATOM 2556 C CA . CYS A 1 317 ? -11.903 -21.219 23.540 1.00 38.44 317 CYS A CA 1
ATOM 2557 C C . CYS A 1 317 ? -13.182 -21.791 24.161 1.00 38.44 317 CYS A C 1
ATOM 2559 O O . CYS A 1 317 ? -13.294 -21.812 25.386 1.00 38.44 317 CYS A O 1
ATOM 2561 N N . GLU A 1 318 ? -14.094 -22.317 23.342 1.00 60.12 318 GLU A N 1
ATOM 2562 C CA . GLU A 1 318 ? -15.290 -23.039 23.776 1.00 60.12 318 GLU A CA 1
ATOM 2563 C C . GLU A 1 318 ? -14.902 -24.249 24.618 1.00 60.12 318 GLU A C 1
ATOM 2565 O O . GLU A 1 318 ? -15.396 -24.385 25.729 1.00 60.12 318 GLU A O 1
ATOM 2570 N N . GLU A 1 319 ? -13.938 -25.055 24.178 1.00 56.53 319 GLU A N 1
ATOM 2571 C CA . GLU A 1 319 ? -13.533 -26.257 24.908 1.00 56.53 319 GLU A CA 1
ATOM 2572 C C . GLU A 1 319 ? -12.849 -25.928 26.247 1.00 56.53 319 GLU A C 1
ATOM 2574 O O . GLU A 1 319 ? -13.220 -26.460 27.288 1.00 56.53 319 GLU A O 1
ATOM 2579 N N . SER A 1 320 ? -11.929 -24.961 26.272 1.00 56.69 320 SER A N 1
ATOM 2580 C CA . SER A 1 320 ? -11.270 -24.485 27.503 1.00 56.69 320 SER A CA 1
ATOM 2581 C C . SER A 1 320 ? -12.244 -23.851 28.507 1.00 56.69 320 SER A C 1
ATOM 2583 O O . SER A 1 320 ? -12.182 -24.119 29.711 1.00 56.69 320 SER A O 1
ATOM 2585 N N . THR A 1 321 ? -13.153 -23.002 28.026 1.00 59.72 321 THR A N 1
ATOM 2586 C CA . THR A 1 321 ? -14.093 -22.262 28.880 1.00 59.72 321 THR A CA 1
ATOM 2587 C C . THR A 1 321 ? -15.217 -23.169 29.365 1.00 59.72 321 THR A C 1
ATOM 2589 O O . THR A 1 321 ? -15.585 -23.100 30.536 1.00 59.72 321 THR A O 1
ATOM 2592 N N . PHE A 1 322 ? -15.706 -24.072 28.514 1.00 48.12 322 PHE A N 1
ATOM 2593 C CA . PHE A 1 322 ? -16.699 -25.076 28.876 1.00 48.12 322 PHE A CA 1
ATOM 2594 C C . PHE A 1 322 ? -16.140 -26.091 29.876 1.00 48.12 322 PHE A C 1
ATOM 2596 O O . PHE A 1 322 ? -16.804 -26.380 30.864 1.00 48.12 322 PHE A O 1
ATOM 2603 N N . GLN A 1 323 ? -14.895 -26.556 29.714 1.00 57.53 323 GLN A N 1
ATOM 2604 C CA . GLN A 1 323 ? -14.250 -27.449 30.688 1.00 57.53 323 GLN A CA 1
ATOM 2605 C C . GLN A 1 323 ? -14.008 -26.765 32.041 1.00 57.53 323 GLN A C 1
ATOM 2607 O O . GLN A 1 323 ? -14.250 -27.362 33.088 1.00 57.53 323 GLN A O 1
ATOM 2612 N N . LYS A 1 324 ? -13.607 -25.485 32.052 1.00 63.75 324 LYS A N 1
ATOM 2613 C CA . LYS A 1 324 ? -13.521 -24.702 33.297 1.00 63.75 324 LYS A CA 1
ATOM 2614 C C . LYS A 1 324 ? -14.890 -24.531 33.947 1.00 63.75 324 LYS A C 1
ATOM 2616 O O . LYS A 1 324 ? -15.009 -24.710 35.153 1.00 63.75 324 LYS A O 1
ATOM 2621 N N . TRP A 1 325 ? -15.917 -24.218 33.161 1.00 55.25 325 TRP A N 1
ATOM 2622 C CA . TRP A 1 325 ? -17.279 -24.059 33.661 1.00 55.25 325 TRP A CA 1
ATOM 2623 C C . TRP A 1 325 ? -17.849 -25.376 34.207 1.00 55.25 325 TRP A C 1
ATOM 2625 O O . TRP A 1 325 ? -18.432 -25.371 35.283 1.00 55.25 325 TRP A O 1
ATOM 2635 N N . LEU A 1 326 ? -17.598 -26.513 33.548 1.00 53.91 326 LEU A N 1
ATOM 2636 C CA . LEU A 1 326 ? -17.935 -27.846 34.060 1.00 53.91 326 LEU A CA 1
ATOM 2637 C C . LEU A 1 326 ? -17.163 -28.193 35.339 1.00 53.91 326 LEU A C 1
ATOM 2639 O O . LEU A 1 326 ? -17.742 -28.781 36.247 1.00 53.91 326 LEU A O 1
ATOM 2643 N N . GLY A 1 327 ? -15.894 -27.790 35.447 1.00 61.19 327 GLY A N 1
ATOM 2644 C CA . GLY A 1 327 ? -15.111 -27.923 36.678 1.00 61.19 327 GLY A CA 1
ATOM 2645 C C . GLY A 1 327 ? -15.698 -27.124 37.846 1.00 61.19 327 GLY A C 1
ATOM 2646 O O . GLY A 1 327 ? -15.777 -27.641 38.957 1.00 61.19 327 GLY A O 1
ATOM 2647 N N . TYR A 1 328 ? -16.177 -25.900 37.590 1.00 48.84 328 TYR A N 1
ATOM 2648 C CA . TYR A 1 328 ? -16.869 -25.069 38.585 1.00 48.84 328 TYR A CA 1
ATOM 2649 C C . TYR A 1 328 ? -18.288 -25.570 38.909 1.00 48.84 328 TYR A C 1
ATOM 2651 O O . TYR A 1 328 ? -18.716 -25.532 40.057 1.00 48.84 328 TYR A O 1
ATOM 2659 N N . ALA A 1 329 ? -19.028 -26.076 37.921 1.00 47.25 329 ALA A N 1
ATOM 2660 C CA . ALA A 1 329 ? -20.357 -26.649 38.131 1.00 47.25 329 ALA A CA 1
ATOM 2661 C C . ALA A 1 329 ? -20.293 -28.007 38.857 1.00 47.25 329 ALA A C 1
ATOM 2663 O O . ALA A 1 329 ? -21.199 -28.350 39.614 1.00 47.25 329 ALA A O 1
ATOM 2664 N N . GLY A 1 330 ? -19.213 -28.768 38.657 1.00 49.19 330 GLY A N 1
ATOM 2665 C CA . GLY A 1 330 ? -18.927 -30.007 39.377 1.00 49.19 330 GLY A CA 1
ATOM 2666 C C . GLY A 1 330 ? -18.629 -29.782 40.860 1.00 49.19 330 GLY A C 1
ATOM 2667 O O . GLY A 1 330 ? -19.064 -30.583 41.680 1.00 49.19 330 GLY A O 1
ATOM 2668 N N . SER A 1 331 ? -17.974 -28.673 41.216 1.00 48.75 331 SER A N 1
ATOM 2669 C CA . SER A 1 331 ? -17.713 -28.286 42.612 1.00 48.75 331 SER A CA 1
ATOM 2670 C C . SER A 1 331 ? -18.903 -27.608 43.304 1.00 48.75 331 SER A C 1
ATOM 2672 O O . SER A 1 331 ? -18.993 -27.638 44.526 1.00 48.75 331 SER A O 1
ATOM 2674 N N . LEU A 1 332 ? -19.867 -27.070 42.549 1.00 42.41 332 LEU A N 1
ATOM 2675 C CA . LEU A 1 332 ? -21.130 -26.530 43.081 1.00 42.41 332 LEU A CA 1
ATOM 2676 C C . LEU A 1 332 ? -22.198 -27.601 43.376 1.00 42.41 332 LEU A C 1
ATOM 2678 O O . LEU A 1 332 ? -23.197 -27.305 44.030 1.00 42.41 332 LEU A O 1
ATOM 2682 N N . LYS A 1 333 ? -22.003 -28.857 42.945 1.00 43.34 333 LYS A N 1
ATOM 2683 C CA . LYS A 1 333 ? -22.962 -29.952 43.188 1.00 43.34 333 LYS A CA 1
ATOM 2684 C C . LYS A 1 333 ? -23.065 -30.410 44.647 1.00 43.34 333 LYS A C 1
ATOM 2686 O O . LYS A 1 333 ? -23.972 -31.179 44.952 1.00 43.34 333 LYS A O 1
ATOM 2691 N N . GLU A 1 334 ? -22.213 -29.919 45.543 1.00 47.44 334 GLU A N 1
ATOM 2692 C CA . GLU A 1 334 ? -22.295 -30.234 46.977 1.00 47.44 334 GLU A CA 1
ATOM 2693 C C . GLU A 1 334 ? -23.087 -29.204 47.805 1.00 47.44 334 GLU A C 1
ATOM 2695 O O . GLU A 1 334 ? -23.249 -29.386 49.009 1.00 47.44 334 GLU A O 1
ATOM 2700 N N . GLY A 1 335 ? -23.670 -28.164 47.193 1.00 46.09 335 GLY A N 1
ATOM 2701 C CA . GLY A 1 335 ? -24.447 -27.176 47.946 1.00 46.09 335 GLY A CA 1
ATOM 2702 C C . GLY A 1 335 ? -25.476 -26.418 47.116 1.00 46.09 335 GLY A C 1
ATOM 2703 O O . GLY A 1 335 ? -25.158 -25.398 46.525 1.00 46.09 335 GLY A O 1
ATOM 2704 N N . ILE A 1 336 ? -26.720 -26.914 47.133 1.00 43.88 336 ILE A N 1
ATOM 2705 C CA . ILE A 1 336 ? -27.980 -26.153 47.029 1.00 43.88 336 ILE A CA 1
ATOM 2706 C C . ILE A 1 336 ? -27.972 -25.021 45.981 1.00 43.88 336 ILE A C 1
ATOM 2708 O O . ILE A 1 336 ? -27.798 -23.877 46.358 1.00 43.88 336 ILE A O 1
ATOM 2712 N N . PHE A 1 337 ? -28.216 -25.307 44.696 1.00 36.19 337 PHE A N 1
ATOM 2713 C CA . PHE A 1 337 ? -29.020 -24.466 43.781 1.00 36.19 337 PHE A CA 1
ATOM 2714 C C . PHE A 1 337 ? -29.189 -25.185 42.429 1.00 36.19 337 PHE A C 1
ATOM 2716 O O . PHE A 1 337 ? -28.224 -25.465 41.721 1.00 36.19 337 PHE A O 1
ATOM 2723 N N . GLU A 1 338 ? -30.433 -25.480 42.051 1.00 32.56 338 GLU A N 1
ATOM 2724 C CA . GLU A 1 338 ? -30.784 -25.985 40.720 1.00 32.56 338 GLU A CA 1
ATOM 2725 C C . GLU A 1 338 ? -30.742 -24.821 39.712 1.00 32.56 338 GLU A C 1
ATOM 2727 O O . GLU A 1 338 ? -31.632 -23.970 39.689 1.00 32.56 338 GLU A O 1
ATOM 2732 N N . VAL A 1 339 ? -29.708 -24.754 38.870 1.00 37.31 339 VAL A N 1
ATOM 2733 C CA . VAL A 1 339 ? -29.634 -23.772 37.774 1.00 37.31 339 VAL A CA 1
ATOM 2734 C C . VAL A 1 339 ? -30.074 -24.445 36.474 1.00 37.31 339 VAL A C 1
ATOM 2736 O O . VAL A 1 339 ? -29.389 -25.328 35.958 1.00 37.31 339 VAL A O 1
ATOM 2739 N N . LYS A 1 340 ? -31.218 -24.027 35.915 1.00 34.69 340 LYS A N 1
ATOM 2740 C CA . LYS A 1 340 ? -31.654 -24.455 34.574 1.00 34.69 340 LYS A CA 1
ATOM 2741 C C . LYS A 1 340 ? -30.814 -23.741 33.497 1.00 34.69 340 LYS A C 1
ATOM 2743 O O . LYS A 1 340 ? -30.701 -22.516 33.561 1.00 34.69 340 LYS A O 1
ATOM 2748 N N . PRO A 1 341 ? -30.247 -24.443 32.494 1.00 37.09 341 PRO A N 1
ATOM 2749 C CA . PRO A 1 341 ? -29.412 -23.808 31.477 1.00 37.09 341 PRO A CA 1
ATOM 2750 C C . PRO A 1 341 ? -30.228 -22.891 30.556 1.00 37.09 341 PRO A C 1
ATOM 2752 O O . PRO A 1 341 ? -31.267 -23.276 30.019 1.00 37.09 341 PRO A O 1
ATOM 2755 N N . VAL A 1 342 ? -29.724 -21.675 30.343 1.00 35.84 342 VAL A N 1
ATOM 2756 C CA . VAL A 1 342 ? -30.301 -20.656 29.460 1.00 35.84 342 VAL A CA 1
ATOM 2757 C C . VAL A 1 342 ? -29.944 -20.976 28.002 1.00 35.84 342 VAL A C 1
ATOM 2759 O O . VAL A 1 342 ? -28.836 -20.711 27.544 1.00 35.84 342 VAL A O 1
ATOM 2762 N N . ALA A 1 343 ? -30.910 -21.501 27.246 1.00 32.75 343 ALA A N 1
ATOM 2763 C CA . ALA A 1 343 ? -30.813 -21.835 25.817 1.00 32.75 343 ALA A CA 1
ATOM 2764 C C . ALA A 1 343 ? -30.710 -20.617 24.860 1.00 32.75 343 ALA A C 1
ATOM 2766 O O . ALA A 1 343 ? -30.807 -20.761 23.644 1.00 32.75 343 ALA A O 1
ATOM 2767 N N . VAL A 1 344 ? -30.535 -19.400 25.386 1.00 31.92 344 VAL A N 1
ATOM 2768 C CA . VAL A 1 344 ? -30.606 -18.144 24.612 1.00 31.92 344 VAL A CA 1
ATOM 2769 C C . VAL A 1 344 ? -29.278 -17.800 23.923 1.00 31.92 344 VAL A C 1
ATOM 2771 O O . VAL A 1 344 ? -29.281 -17.153 22.878 1.00 31.92 344 VAL A O 1
ATOM 2774 N N . PHE A 1 345 ? -28.138 -18.276 24.433 1.00 28.75 345 PHE A N 1
ATOM 2775 C CA . PHE A 1 345 ? -26.824 -17.894 23.896 1.00 28.75 345 PHE A CA 1
ATOM 2776 C C . PHE A 1 345 ? -26.446 -18.597 22.581 1.00 28.75 345 PHE A C 1
ATOM 2778 O O . PHE A 1 345 ? -25.724 -18.030 21.766 1.00 28.75 345 PHE A O 1
ATOM 2785 N N . THR A 1 346 ? -26.977 -19.793 22.317 1.00 32.31 346 THR A N 1
ATOM 2786 C CA . THR A 1 346 ? -26.598 -20.601 21.144 1.00 32.31 346 THR A CA 1
ATOM 2787 C C . THR A 1 346 ? -27.157 -20.055 19.820 1.00 32.31 346 THR A C 1
ATOM 2789 O O . THR A 1 346 ? -26.660 -20.409 18.757 1.00 32.31 346 THR A O 1
ATOM 2792 N N . ARG A 1 347 ? -28.167 -19.168 19.848 1.00 32.50 347 ARG A N 1
ATOM 2793 C CA . ARG A 1 347 ? -28.782 -18.593 18.631 1.00 32.50 347 ARG A CA 1
ATOM 2794 C C . ARG A 1 347 ? -28.144 -17.296 18.128 1.00 32.50 347 ARG A C 1
ATOM 2796 O O . ARG A 1 347 ? -28.392 -16.932 16.988 1.00 32.50 347 ARG A O 1
ATOM 2803 N N . LEU A 1 348 ? -27.341 -16.603 18.936 1.00 31.23 348 LEU A N 1
ATOM 2804 C CA . LEU A 1 348 ? -26.723 -15.323 18.544 1.00 31.23 348 LEU A CA 1
ATOM 2805 C C . LEU A 1 348 ? -25.362 -15.484 17.842 1.00 31.23 348 LEU A C 1
ATOM 2807 O O . LEU A 1 348 ? -24.805 -14.499 17.370 1.00 31.23 348 LEU A O 1
ATOM 2811 N N . ILE A 1 349 ? -24.830 -16.710 17.766 1.00 36.66 349 ILE A N 1
ATOM 2812 C CA . ILE A 1 349 ? -23.475 -17.012 17.269 1.00 36.66 349 ILE A CA 1
ATOM 2813 C C . ILE A 1 349 ? -23.516 -18.161 16.242 1.00 36.66 349 ILE A C 1
ATOM 2815 O O . ILE A 1 349 ? -22.649 -19.031 16.212 1.00 36.66 349 ILE A O 1
ATOM 2819 N N . THR A 1 350 ? -24.550 -18.230 15.401 1.00 38.75 350 THR A N 1
ATOM 2820 C CA . THR A 1 350 ? -24.539 -19.166 14.265 1.00 38.75 350 THR A CA 1
ATOM 2821 C C . THR A 1 350 ? -23.794 -18.555 13.082 1.00 38.75 350 THR A C 1
ATOM 2823 O O . THR A 1 350 ? -23.987 -17.386 12.757 1.00 38.75 350 THR A O 1
ATOM 2826 N N . ARG A 1 351 ? -22.929 -19.369 12.463 1.00 43.34 351 ARG A N 1
ATOM 2827 C CA . ARG A 1 351 ? -22.120 -19.051 11.275 1.00 43.34 351 ARG A CA 1
ATOM 2828 C C . ARG A 1 351 ? -22.969 -18.406 10.166 1.00 43.34 351 ARG A C 1
ATOM 2830 O O . ARG A 1 351 ? -24.084 -18.887 9.956 1.00 43.34 351 ARG A O 1
ATOM 2837 N N . PRO A 1 352 ? -22.437 -17.430 9.404 1.00 42.53 352 PRO A N 1
ATOM 2838 C CA . PRO A 1 352 ? -23.035 -17.092 8.123 1.00 42.53 352 PRO A CA 1
ATOM 2839 C C . PRO A 1 352 ? -23.007 -18.332 7.222 1.00 42.53 352 PRO A C 1
ATOM 2841 O O . PRO A 1 352 ? -22.036 -19.094 7.193 1.00 42.53 352 PRO A O 1
ATOM 2844 N N . THR A 1 353 ? -24.113 -18.569 6.539 1.00 53.72 353 THR A N 1
ATOM 2845 C CA . THR A 1 353 ? -24.283 -19.654 5.576 1.00 53.72 353 THR A CA 1
ATOM 2846 C C . THR A 1 353 ? -23.369 -19.444 4.361 1.00 53.72 353 THR A C 1
ATOM 2848 O O . THR A 1 353 ? -22.971 -18.318 4.053 1.00 53.72 353 THR A O 1
ATOM 2851 N N . GLU A 1 354 ? -23.040 -20.513 3.624 1.00 42.94 354 GLU A N 1
ATOM 2852 C CA . GLU A 1 354 ? -22.285 -20.404 2.357 1.00 42.94 354 GLU A CA 1
ATOM 2853 C C . GLU A 1 354 ? -22.917 -19.375 1.406 1.00 42.94 354 GLU A C 1
ATOM 2855 O O . GLU A 1 354 ? -22.207 -18.611 0.762 1.00 42.94 354 GLU A O 1
ATOM 2860 N N . LYS A 1 355 ? -24.249 -19.262 1.428 1.00 41.12 355 LYS A N 1
ATOM 2861 C CA . LYS A 1 355 ? -25.029 -18.311 0.633 1.00 41.12 355 LYS A CA 1
ATOM 2862 C C . LYS A 1 355 ? -24.804 -16.841 1.023 1.00 41.12 355 LYS A C 1
ATOM 2864 O O . LYS A 1 355 ? -24.791 -15.972 0.158 1.00 41.12 355 LYS A O 1
ATOM 2869 N N . GLU A 1 356 ? -24.596 -16.549 2.307 1.00 42.19 356 GLU A N 1
ATOM 2870 C CA . GLU A 1 356 ? -24.256 -15.198 2.792 1.00 42.19 356 GLU A CA 1
ATOM 2871 C C . GLU A 1 356 ? -22.800 -14.839 2.474 1.00 42.19 356 GLU A C 1
ATOM 2873 O O . GLU A 1 356 ? -22.491 -13.689 2.166 1.00 42.19 356 GLU A O 1
ATOM 2878 N N . THR A 1 357 ? -21.918 -15.840 2.469 1.00 45.28 357 THR A N 1
ATOM 2879 C CA . THR A 1 357 ? -20.514 -15.680 2.066 1.00 45.28 357 THR A CA 1
ATOM 2880 C C . THR A 1 357 ? -20.401 -15.408 0.561 1.00 45.28 357 THR A C 1
ATOM 2882 O O . THR A 1 357 ? -19.609 -14.571 0.138 1.00 45.28 357 THR A O 1
ATOM 2885 N N . GLU A 1 358 ? -21.234 -16.064 -0.248 1.00 43.53 358 GLU A N 1
ATOM 2886 C CA . GLU A 1 358 ? -21.325 -15.849 -1.694 1.00 43.53 358 GLU A CA 1
ATOM 2887 C C . GLU A 1 358 ? -21.888 -14.452 -2.022 1.00 43.53 358 GLU A C 1
ATOM 2889 O O . GLU A 1 358 ? -21.309 -13.739 -2.838 1.00 43.53 358 GLU A O 1
ATOM 2894 N N . MET A 1 359 ? -22.918 -13.992 -1.295 1.00 42.72 359 MET A N 1
ATOM 2895 C CA . MET A 1 359 ? -23.468 -12.634 -1.438 1.00 42.72 359 MET A CA 1
ATOM 2896 C C . MET A 1 359 ? -22.460 -11.525 -1.100 1.00 42.72 359 MET A C 1
ATOM 2898 O O . MET A 1 359 ? -22.433 -10.511 -1.795 1.00 42.72 359 MET A O 1
ATOM 2902 N N . MET A 1 360 ? -21.616 -11.715 -0.079 1.00 40.44 360 MET A N 1
ATOM 2903 C CA . MET A 1 360 ? -20.557 -10.760 0.290 1.00 40.44 360 MET A CA 1
ATOM 2904 C C . MET A 1 360 ? -19.409 -10.682 -0.729 1.00 40.44 360 MET A C 1
ATOM 2906 O O . MET A 1 360 ? -18.645 -9.719 -0.708 1.00 40.44 360 MET A O 1
ATOM 2910 N N . LEU A 1 361 ? -19.262 -11.687 -1.596 1.00 42.34 361 LEU A N 1
ATOM 2911 C CA . LEU A 1 361 ? -18.245 -11.721 -2.652 1.00 42.34 361 LEU A CA 1
ATOM 2912 C C . LEU A 1 361 ? -18.764 -11.184 -3.994 1.00 42.34 361 LEU A C 1
ATOM 2914 O O . LEU A 1 361 ? -17.965 -10.773 -4.832 1.00 42.34 361 LEU A O 1
ATOM 2918 N N . THR A 1 362 ? -20.083 -11.176 -4.200 1.00 42.91 362 THR A N 1
ATOM 2919 C CA . THR A 1 362 ? -20.739 -10.673 -5.421 1.00 42.91 362 THR A CA 1
ATOM 2920 C C . THR A 1 362 ? -21.234 -9.221 -5.339 1.00 42.91 362 THR A C 1
ATOM 2922 O O . THR A 1 362 ? -21.774 -8.726 -6.327 1.00 42.91 362 THR A O 1
ATOM 2925 N N . ALA A 1 363 ? -21.053 -8.540 -4.200 1.00 39.38 363 ALA A N 1
ATOM 2926 C CA . ALA A 1 363 ? -21.403 -7.130 -3.967 1.00 39.38 363 ALA A CA 1
ATOM 2927 C C . ALA A 1 363 ? -20.163 -6.295 -3.602 1.00 39.38 363 ALA A C 1
ATOM 2929 O O . ALA A 1 363 ? -20.049 -5.158 -4.111 1.00 39.38 363 ALA A O 1
#

Organism: NCBI:txid2138241

Sequence (363 aa):
MNQNLGLGSAQFEKFKQFFEQQTSFPSSEVQSFADSWEHSSKEVHRLLEHAARARPHHTADTLSVNETESWIKHLVEPIFETCAHIQQKIQLLDEQRVELYKVESKYKKLRASKPRTVCEKCFTYEMIDGKQEPVNLTCHRSCALCEKDSTVSCPAFSRYGQCCPKCGCDVGDPKRIFLTTTKKIPRIENLIDEYQGEFDFVLKAMSTFSVFLQNNGITLKGNLFEKHLQKFILAEKKKHKRTDSDRLHQLNSLSISYQNVYITILREKKHKIGLEKLQDIRQKLFSLPHTGGNIAETFVSCIKGGHQDFAATVTKCEESTFQKWLGYAGSLKEGIFEVKPVAVFTRLITRPTEKETEMMLTA